Protein AF-A0A0X1KLR0-F1 (afdb_monomer_lite)

Secondary structure (DSSP, 8-state):
--TTGGGTT--S---HHHHHHHHHHHHHTT-HHHHHHHHTT--SHHHHHHHHHHHHHHHHH----HHHHHHHHHHHHHHHHH-S-HHHHHHHHHHHHHHHHHTT-HHHHHHHHHHHHHHHHHH-HHHHHHHHHHHHHTT-HHHHHHHHHT---HHHHHHHHHHHHHHHHHTT-HHHHHHHHHH--SHHHHHHHHHHHHHHHTTT-HHHHHHHHHHHHHHHTT-S-HHHHHHHHHHHHHHHHHHHS-PPPHHHHHHHTSPP---S--------

pLDDT: mean 88.46, std 15.53, range [34.34, 98.81]

InterPro domains:
  IPR011990 Tetratricopeptide-like helical domain superfamily [G3DSA:1.25.40.10] (17-126)

Structure (mmCIF, N/CA/C/O backbone):
data_AF-A0A0X1KLR0-F1
#
_entry.id   AF-A0A0X1KLR0-F1
#
loop_
_atom_site.group_PDB
_atom_site.id
_atom_site.type_symbol
_atom_site.label_atom_id
_atom_site.label_alt_id
_atom_site.label_comp_id
_atom_site.label_asym_id
_atom_site.label_entity_id
_atom_site.label_seq_id
_atom_site.pdbx_PDB_ins_code
_atom_site.Cartn_x
_atom_site.Cartn_y
_atom_site.Cartn_z
_atom_site.occupancy
_atom_site.B_iso_or_equiv
_atom_site.auth_seq_id
_atom_site.auth_comp_id
_atom_site.auth_asym_id
_atom_site.auth_atom_id
_atom_site.pdbx_PDB_model_num
ATOM 1 N N . MET A 1 1 ? -12.178 -8.576 49.470 1.00 48.53 1 MET A N 1
ATOM 2 C CA . MET A 1 1 ? -10.920 -8.375 48.720 1.00 48.53 1 MET A CA 1
ATOM 3 C C . MET A 1 1 ? -9.762 -8.377 49.702 1.00 48.53 1 MET A C 1
ATOM 5 O O . MET A 1 1 ? -9.811 -7.605 50.655 1.00 48.53 1 MET A O 1
ATOM 9 N N . LYS A 1 2 ? -8.801 -9.299 49.565 1.00 51.50 2 LYS A N 1
ATOM 10 C CA . LYS A 1 2 ? -7.726 -9.473 50.555 1.00 51.50 2 LYS A CA 1
ATOM 11 C C . LYS A 1 2 ? -6.482 -8.653 50.159 1.00 51.50 2 LYS A C 1
ATOM 13 O O . LYS A 1 2 ? -6.084 -8.704 49.004 1.00 51.50 2 LYS A O 1
ATOM 18 N N . PRO A 1 3 ? -5.812 -7.960 51.102 1.00 60.41 3 PRO A N 1
ATOM 19 C CA . PRO A 1 3 ? -4.634 -7.114 50.833 1.00 60.41 3 PRO A CA 1
ATOM 20 C C . PRO A 1 3 ? -3.389 -7.834 50.280 1.00 60.41 3 PRO A C 1
ATOM 22 O O . PRO A 1 3 ? -2.420 -7.174 49.917 1.00 60.41 3 PRO A O 1
ATOM 25 N N . LEU A 1 4 ? -3.390 -9.170 50.247 1.00 48.56 4 LEU A N 1
ATOM 26 C CA . LEU A 1 4 ? -2.231 -10.001 49.910 1.00 48.56 4 LEU A CA 1
ATOM 27 C C . LEU A 1 4 ? -1.964 -10.108 48.400 1.00 48.56 4 LEU A C 1
ATOM 29 O O . LEU A 1 4 ? -0.808 -10.207 48.009 1.00 48.56 4 LEU A O 1
ATOM 33 N N . GLU A 1 5 ? -2.987 -10.015 47.547 1.00 48.81 5 GLU A N 1
ATOM 34 C CA . GLU A 1 5 ? -2.839 -10.119 46.080 1.00 48.81 5 GLU A CA 1
ATOM 35 C C . GLU A 1 5 ? -2.053 -8.931 45.495 1.00 48.81 5 GLU A C 1
ATOM 37 O O . GLU A 1 5 ? -1.219 -9.093 44.606 1.00 48.81 5 GLU A O 1
ATOM 42 N N . LYS A 1 6 ? -2.200 -7.745 46.104 1.00 49.25 6 LYS A N 1
ATOM 43 C CA . LYS A 1 6 ? -1.458 -6.524 45.748 1.00 49.25 6 LYS A CA 1
ATOM 44 C C . LYS A 1 6 ? 0.047 -6.605 46.042 1.00 49.25 6 LYS A C 1
ATOM 46 O O . LYS A 1 6 ? 0.809 -5.826 45.479 1.00 49.25 6 LYS A O 1
ATOM 51 N N . LEU A 1 7 ? 0.472 -7.511 46.928 1.00 48.53 7 LEU A N 1
ATOM 52 C CA . LEU A 1 7 ? 1.866 -7.640 47.369 1.00 48.53 7 LEU A CA 1
ATOM 53 C C . LEU A 1 7 ? 2.703 -8.545 46.446 1.00 48.53 7 LEU A C 1
ATOM 55 O O . LEU A 1 7 ? 3.924 -8.431 46.433 1.00 48.53 7 LEU A O 1
ATOM 59 N N . PHE A 1 8 ? 2.053 -9.422 45.671 1.00 51.56 8 PHE A N 1
ATOM 60 C CA . PHE A 1 8 ? 2.706 -10.404 44.791 1.00 51.56 8 PHE A CA 1
ATOM 61 C C . PHE A 1 8 ? 2.686 -10.025 43.304 1.00 51.56 8 PHE A C 1
ATOM 63 O O . PHE A 1 8 ? 3.097 -10.825 42.470 1.00 51.56 8 PHE A O 1
ATOM 70 N N . GLY A 1 9 ? 2.209 -8.827 42.948 1.00 43.53 9 GLY A N 1
ATOM 71 C CA . GLY A 1 9 ? 2.138 -8.399 41.546 1.00 43.53 9 GLY A CA 1
ATOM 72 C C . GLY A 1 9 ? 1.151 -9.207 40.695 1.00 43.53 9 GLY A C 1
ATOM 73 O O . GLY A 1 9 ? 1.177 -9.100 39.475 1.00 43.53 9 GLY A O 1
ATOM 74 N N . LEU A 1 10 ? 0.266 -9.985 41.324 1.00 45.41 10 LEU A N 1
ATOM 75 C CA . LEU A 1 10 ? -0.877 -10.614 40.670 1.00 45.41 10 LEU A CA 1
ATOM 76 C C . LEU A 1 10 ? -1.975 -9.554 40.533 1.00 45.41 10 LEU A C 1
ATOM 78 O O . LEU A 1 10 ? -2.961 -9.548 41.268 1.00 45.41 10 LEU A O 1
ATOM 82 N N . SER A 1 11 ? -1.751 -8.580 39.653 1.00 50.56 11 SER A N 1
ATOM 83 C CA . SER A 1 11 ? -2.841 -7.749 39.158 1.00 50.56 11 SER A CA 1
ATOM 84 C C . SER A 1 11 ? -3.747 -8.619 38.296 1.00 50.56 11 SER A C 1
ATOM 86 O O . SER A 1 11 ? -3.257 -9.346 37.438 1.00 50.56 11 SER A O 1
ATOM 88 N N . ASP A 1 12 ? -5.057 -8.464 38.466 1.00 52.12 12 ASP A N 1
ATOM 89 C CA . ASP A 1 12 ? -6.151 -8.990 37.623 1.00 52.12 12 ASP A CA 1
ATOM 90 C C . ASP A 1 12 ? -6.119 -8.433 36.173 1.00 52.12 12 ASP A C 1
ATOM 92 O O . ASP A 1 12 ? -7.103 -8.395 35.439 1.00 52.12 12 ASP A O 1
ATOM 96 N N . GLU A 1 13 ? -4.967 -7.904 35.770 1.00 61.38 13 GLU A N 1
ATOM 97 C CA . GLU A 1 13 ? -4.686 -7.334 34.471 1.00 61.38 13 GLU A CA 1
ATOM 98 C C . GLU A 1 13 ? -3.952 -8.407 33.673 1.00 61.38 13 GLU A C 1
ATOM 100 O O . GLU A 1 13 ? -2.729 -8.517 33.759 1.00 61.38 13 GLU A O 1
ATOM 105 N N . GLY A 1 14 ? -4.714 -9.214 32.929 1.00 71.25 14 GLY A N 1
ATOM 106 C CA . GLY A 1 14 ? -4.162 -10.150 31.948 1.00 71.25 14 GLY A CA 1
ATOM 107 C C . GLY A 1 14 ? -3.136 -9.472 31.035 1.00 71.25 14 GLY A C 1
ATOM 108 O O . GLY A 1 14 ? -3.148 -8.244 30.851 1.00 71.25 14 GLY A O 1
ATOM 109 N N . SER A 1 15 ? -2.222 -10.274 30.496 1.00 92.31 15 SER A N 1
ATOM 110 C CA . SER A 1 15 ? -1.179 -9.797 29.593 1.00 92.31 15 SER A CA 1
ATOM 111 C C . SER A 1 15 ? -1.792 -9.116 28.362 1.00 92.31 15 SER A C 1
ATOM 113 O O . SER A 1 15 ? -2.940 -9.374 28.008 1.00 92.31 15 SER A O 1
ATOM 115 N N . ASP A 1 16 ? -1.038 -8.257 27.667 1.00 94.50 16 ASP A N 1
ATOM 116 C CA . ASP A 1 16 ? -1.521 -7.683 26.401 1.00 94.50 16 ASP A CA 1
ATOM 117 C C . ASP A 1 16 ? -1.928 -8.777 25.389 1.00 94.50 16 ASP A C 1
ATOM 119 O O . ASP A 1 16 ? -2.804 -8.534 24.571 1.00 94.50 16 ASP A O 1
ATOM 123 N N . LEU A 1 17 ? -1.320 -9.971 25.446 1.00 95.06 17 LEU A N 1
ATOM 124 C CA . LEU A 1 17 ? -1.704 -11.100 24.592 1.00 95.06 17 LEU A CA 1
ATOM 125 C C . LEU A 1 17 ? -3.053 -11.687 25.017 1.00 95.06 17 LEU A C 1
ATOM 127 O O . LEU A 1 17 ? -3.915 -11.868 24.166 1.00 95.06 17 LEU A O 1
ATOM 131 N N . ASP A 1 18 ? -3.277 -11.872 26.321 1.00 95.81 18 ASP A N 1
ATOM 132 C CA . ASP A 1 18 ? -4.565 -12.332 26.865 1.00 95.81 18 ASP A CA 1
ATOM 133 C C . ASP A 1 18 ? -5.685 -11.346 26.483 1.00 95.81 18 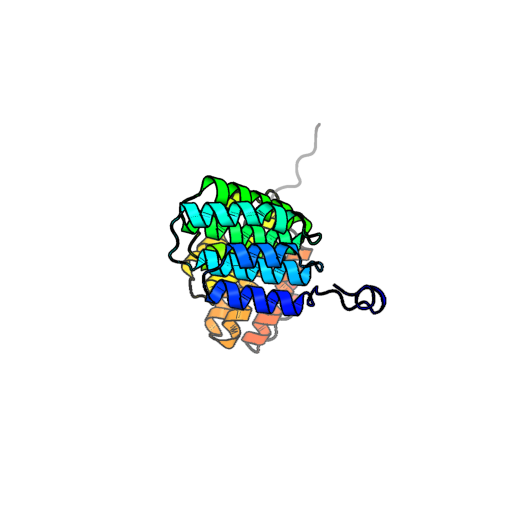ASP A C 1
ATOM 135 O O . ASP A 1 18 ? -6.824 -11.726 26.219 1.00 95.81 18 ASP A O 1
ATOM 139 N N . ARG A 1 19 ? -5.358 -10.047 26.420 1.00 96.69 19 ARG A N 1
ATOM 140 C CA . ARG A 1 19 ? -6.285 -9.012 25.946 1.00 96.69 19 ARG A CA 1
ATOM 141 C C . ARG A 1 19 ? -6.570 -9.123 24.457 1.00 96.69 19 ARG A C 1
ATOM 143 O O . ARG A 1 19 ? -7.713 -8.917 24.074 1.00 96.69 19 ARG A O 1
ATOM 150 N N . LEU A 1 20 ? -5.574 -9.434 23.626 1.00 98.00 20 LEU A N 1
ATOM 151 C CA . LEU A 1 20 ? -5.787 -9.661 22.194 1.00 98.00 20 LEU A CA 1
ATOM 152 C C . LEU A 1 20 ? -6.681 -10.876 21.939 1.00 98.00 20 LEU A C 1
ATOM 154 O O . LEU A 1 20 ? -7.584 -10.784 21.115 1.00 98.00 20 LEU A O 1
ATOM 158 N N . GLU A 1 21 ? -6.476 -11.970 22.674 1.00 97.75 21 GLU A N 1
ATOM 159 C CA . GLU A 1 21 ? -7.351 -13.148 22.614 1.00 97.75 21 GLU A CA 1
ATOM 160 C C . GLU A 1 21 ? -8.786 -12.776 22.999 1.00 97.75 21 GLU A C 1
ATOM 162 O O . GLU A 1 21 ? -9.726 -13.054 22.260 1.00 97.75 21 GLU A O 1
ATOM 167 N N . LYS A 1 22 ? -8.956 -12.030 24.095 1.00 97.94 22 LYS A N 1
ATOM 168 C CA . LYS A 1 22 ? -10.276 -11.562 24.526 1.00 97.94 22 LYS A CA 1
ATOM 169 C C . LYS A 1 22 ? -10.933 -10.598 23.531 1.00 97.94 22 LYS A C 1
ATOM 171 O O . LYS A 1 22 ? -12.150 -10.617 23.380 1.00 97.94 22 LYS A O 1
ATOM 176 N N . ILE A 1 23 ? -10.157 -9.742 22.863 1.00 98.50 23 ILE A N 1
ATOM 177 C CA . ILE A 1 23 ? -10.658 -8.887 21.776 1.00 98.50 23 ILE A CA 1
ATOM 178 C C . ILE A 1 23 ? -11.219 -9.756 20.650 1.00 98.50 23 ILE A C 1
ATOM 180 O O . ILE A 1 23 ? -12.309 -9.461 20.174 1.00 98.50 23 ILE A O 1
ATOM 184 N N . ASP A 1 24 ? -10.513 -10.816 20.250 1.00 98.25 24 ASP A N 1
ATOM 185 C CA . ASP A 1 24 ? -10.977 -11.746 19.212 1.00 98.25 24 ASP A CA 1
ATOM 186 C C . ASP A 1 24 ? -12.308 -12.405 19.605 1.00 98.25 24 ASP A C 1
ATOM 188 O O . ASP A 1 24 ? -13.283 -12.320 18.863 1.00 98.25 24 ASP A O 1
ATOM 192 N N . GLU A 1 25 ? -12.388 -12.950 20.825 1.00 98.25 25 GLU A N 1
ATOM 193 C CA . GLU A 1 25 ? -13.606 -13.578 21.361 1.00 98.25 25 GLU A CA 1
ATOM 194 C C . GLU A 1 25 ? -14.803 -12.614 21.382 1.00 98.25 25 GLU A C 1
ATOM 196 O O . GLU A 1 25 ? -15.924 -12.982 21.022 1.00 98.25 25 GLU A O 1
ATOM 201 N N . LEU A 1 26 ? -14.575 -11.361 21.790 1.00 98.56 26 LEU A N 1
ATOM 202 C CA . LEU A 1 26 ? -15.613 -10.330 21.825 1.00 98.56 26 LEU A CA 1
ATOM 203 C C . LEU A 1 26 ? -16.067 -9.938 20.417 1.00 98.56 26 LEU A C 1
ATOM 205 O O . LEU A 1 26 ? -17.259 -9.734 20.197 1.00 98.56 26 LEU A O 1
ATOM 209 N N . LEU A 1 27 ? -15.146 -9.853 19.455 1.00 98.06 27 LEU A N 1
ATOM 210 C CA . LEU A 1 27 ? -15.487 -9.579 18.060 1.00 98.06 27 LEU A CA 1
ATOM 211 C C . LEU A 1 27 ? -16.308 -10.721 17.448 1.00 98.06 27 LEU A C 1
ATOM 213 O O . LEU A 1 27 ? -17.301 -10.443 16.777 1.00 98.06 27 LEU A O 1
ATOM 217 N N . ASP A 1 28 ? -15.967 -11.979 17.727 1.00 96.69 28 ASP A N 1
ATOM 218 C CA . ASP A 1 28 ? -16.748 -13.145 17.289 1.00 96.69 28 ASP A CA 1
ATOM 219 C C . ASP A 1 28 ? -18.167 -13.160 17.883 1.00 96.69 28 ASP A C 1
ATOM 221 O O . ASP A 1 28 ? -19.120 -13.591 17.228 1.00 96.69 28 ASP A O 1
ATOM 225 N N . ALA A 1 29 ? -18.334 -12.632 19.100 1.00 96.81 29 ALA A N 1
ATOM 226 C CA . ALA A 1 29 ? -19.634 -12.449 19.745 1.00 96.81 29 ALA A CA 1
ATOM 227 C C . ALA A 1 29 ? -20.402 -11.191 19.275 1.00 96.81 29 ALA A C 1
ATOM 229 O O . ALA A 1 29 ? -21.559 -11.003 19.656 1.00 96.81 29 ALA A O 1
ATOM 230 N N . GLY A 1 30 ? -19.788 -10.323 18.461 1.00 95.44 30 GLY A N 1
ATOM 231 C CA . GLY A 1 30 ? -20.357 -9.036 18.042 1.00 95.44 30 GLY A CA 1
ATOM 232 C C . GLY A 1 30 ? -20.300 -7.933 19.112 1.00 95.44 30 GLY A C 1
ATOM 233 O O . GLY A 1 30 ? -20.909 -6.876 18.946 1.00 95.44 30 GLY A O 1
ATOM 234 N N . GLU A 1 31 ? -19.559 -8.137 20.202 1.00 97.62 31 GLU A N 1
ATOM 235 C CA . GLU A 1 31 ? -19.405 -7.207 21.328 1.00 97.62 31 GLU A CA 1
ATOM 236 C C . GLU A 1 31 ? -18.286 -6.177 21.082 1.00 97.62 31 GLU A C 1
ATOM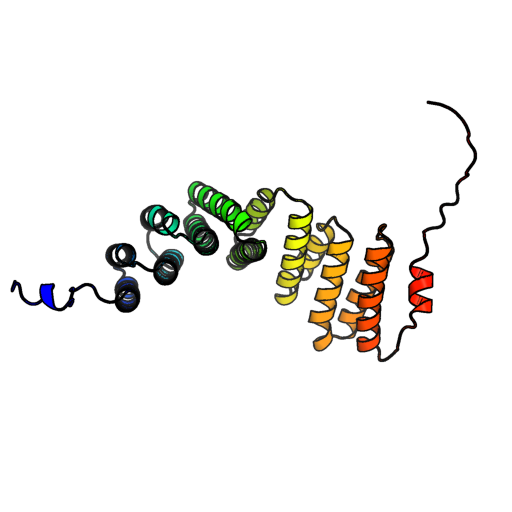 238 O O . GLU A 1 31 ? -17.280 -6.103 21.795 1.00 97.62 31 GLU A O 1
ATOM 243 N N . ILE A 1 32 ? -18.462 -5.335 20.061 1.00 98.00 32 ILE A N 1
ATOM 244 C CA . ILE A 1 32 ? -17.430 -4.385 19.604 1.00 98.00 32 ILE A CA 1
ATOM 245 C C . ILE A 1 32 ? -17.050 -3.362 20.683 1.00 98.00 32 ILE A C 1
ATOM 247 O O . ILE A 1 32 ? -15.877 -3.022 20.832 1.00 98.00 32 ILE A O 1
ATOM 251 N N . GLU A 1 33 ? -18.016 -2.887 21.470 1.00 98.19 33 GLU A N 1
ATOM 252 C CA . GLU A 1 33 ? -17.748 -1.966 22.585 1.00 98.19 33 GLU A CA 1
ATOM 253 C C . GLU A 1 33 ? -16.836 -2.597 23.638 1.00 98.19 33 GLU A C 1
ATOM 255 O O . GLU A 1 33 ? -15.899 -1.955 24.115 1.00 98.19 33 GLU A O 1
ATOM 260 N N . GLY A 1 34 ? -17.069 -3.875 23.953 1.00 98.06 34 GLY A N 1
ATOM 261 C CA . GLY A 1 34 ? -16.214 -4.643 24.849 1.00 98.06 34 GLY A CA 1
ATOM 262 C C . GLY A 1 34 ? -14.805 -4.796 24.282 1.00 98.06 34 GLY A C 1
ATOM 263 O O . GLY A 1 34 ? -13.827 -4.594 25.004 1.00 98.06 34 GLY A O 1
ATOM 264 N N . ALA A 1 35 ? -14.691 -5.100 22.986 1.00 98.62 35 ALA A N 1
ATOM 265 C CA . ALA A 1 35 ? -13.405 -5.228 22.307 1.00 98.62 35 ALA A CA 1
ATOM 266 C C . ALA A 1 35 ? -12.602 -3.913 22.350 1.00 98.62 35 ALA A C 1
ATOM 268 O O . ALA A 1 35 ? -11.415 -3.919 22.679 1.00 98.62 35 ALA A O 1
ATOM 269 N N . ILE A 1 36 ? -13.246 -2.768 22.102 1.00 98.56 36 ILE A N 1
ATOM 270 C CA . ILE A 1 36 ? -12.606 -1.447 22.219 1.00 98.56 36 ILE A CA 1
ATOM 271 C C . ILE A 1 36 ? -12.176 -1.176 23.669 1.00 98.56 36 ILE A C 1
ATOM 273 O O . ILE A 1 36 ? -11.062 -0.707 23.899 1.00 98.56 36 ILE A O 1
ATOM 277 N N . ALA A 1 37 ? -13.003 -1.522 24.657 1.00 98.06 37 ALA A N 1
ATOM 278 C CA . ALA A 1 37 ? -12.652 -1.341 26.064 1.00 98.06 37 ALA A CA 1
ATOM 279 C C . ALA A 1 37 ? -11.452 -2.205 26.499 1.00 98.06 37 ALA A C 1
ATOM 281 O O . ALA A 1 37 ? -10.683 -1.798 27.370 1.00 98.06 37 ALA A O 1
ATOM 282 N N . GLU A 1 38 ? -11.269 -3.399 25.929 1.00 98.12 38 GLU A N 1
ATOM 283 C CA . GLU A 1 38 ? -10.052 -4.193 26.151 1.00 98.12 38 GLU A CA 1
ATOM 284 C C . GLU A 1 38 ? -8.840 -3.619 25.407 1.00 98.12 38 GLU A C 1
ATOM 286 O O . GLU A 1 38 ? -7.741 -3.614 25.967 1.00 98.12 38 GLU A O 1
ATOM 291 N N . LEU A 1 39 ? -9.039 -3.064 24.205 1.00 98.31 39 LEU A N 1
ATOM 292 C CA . LEU A 1 39 ? -7.989 -2.397 23.432 1.00 98.31 39 LEU A CA 1
ATOM 293 C C . LEU A 1 39 ? -7.357 -1.235 24.213 1.00 98.31 39 LEU A C 1
ATOM 295 O O . LEU A 1 39 ? -6.135 -1.131 24.268 1.00 98.31 39 LEU A O 1
ATOM 299 N N . GLU A 1 40 ? -8.165 -0.399 24.870 1.00 97.31 40 GLU A N 1
ATOM 300 C CA . GLU A 1 40 ? -7.689 0.748 25.667 1.00 97.31 40 GLU A CA 1
ATOM 301 C C . GLU A 1 40 ? -6.779 0.356 26.842 1.00 97.31 40 GLU A C 1
ATOM 303 O O . GLU A 1 40 ? -6.036 1.187 27.369 1.00 97.31 40 GLU A O 1
ATOM 308 N N . LYS A 1 41 ? -6.827 -0.909 27.268 1.00 96.19 41 LYS A N 1
ATOM 309 C CA . LYS A 1 41 ? -6.011 -1.426 28.373 1.00 96.19 41 LYS A CA 1
ATOM 310 C C . LYS A 1 41 ? -4.662 -1.975 27.900 1.00 96.19 41 LYS A C 1
ATOM 312 O O . LYS A 1 41 ? -3.819 -2.278 28.749 1.00 96.19 41 LYS A O 1
ATOM 317 N N . ILE A 1 42 ? -4.455 -2.125 26.588 1.00 96.50 42 ILE A N 1
ATOM 318 C CA . ILE A 1 42 ? -3.198 -2.611 26.011 1.00 96.50 42 ILE A CA 1
ATOM 319 C C . ILE A 1 42 ? -2.112 -1.544 26.152 1.00 96.50 42 ILE A C 1
ATOM 321 O O . ILE A 1 42 ? -2.327 -0.369 25.860 1.00 96.50 42 ILE A O 1
ATOM 325 N N . ARG A 1 43 ? -0.920 -1.963 26.594 1.00 93.69 43 ARG A N 1
ATOM 326 C CA . ARG A 1 43 ? 0.182 -1.036 26.902 1.00 93.69 43 ARG A CA 1
ATOM 327 C C . ARG A 1 43 ? 1.241 -0.951 25.815 1.00 93.69 43 ARG A C 1
ATOM 329 O O . ARG A 1 43 ? 1.852 0.102 25.657 1.00 93.69 43 ARG A O 1
ATOM 336 N N . LYS A 1 44 ? 1.518 -2.052 25.115 1.00 95.81 44 LYS A N 1
ATOM 337 C CA . LYS A 1 44 ? 2.546 -2.081 24.067 1.00 95.81 44 LYS A CA 1
ATOM 338 C C . LYS A 1 44 ? 1.970 -1.643 22.728 1.00 95.81 44 LYS A C 1
ATOM 340 O O . LYS A 1 44 ? 0.963 -2.188 22.283 1.00 95.81 44 LYS A O 1
ATOM 345 N N . ASP A 1 45 ? 2.668 -0.729 22.062 1.00 95.81 45 ASP A N 1
ATOM 346 C CA . ASP A 1 45 ? 2.315 -0.200 20.741 1.00 95.81 45 ASP A CA 1
ATOM 347 C C . ASP A 1 45 ? 2.055 -1.305 19.707 1.00 95.81 45 ASP A C 1
ATOM 349 O O . ASP A 1 45 ? 1.110 -1.212 18.928 1.00 95.81 45 ASP A O 1
ATOM 353 N N . GLU A 1 46 ? 2.876 -2.359 19.685 1.00 97.31 46 GLU A N 1
ATOM 354 C CA . GLU A 1 46 ? 2.738 -3.454 18.720 1.00 97.31 46 GLU A CA 1
ATOM 355 C C . GLU A 1 46 ? 1.432 -4.223 18.927 1.00 97.31 46 GLU A C 1
ATOM 357 O O . GLU A 1 46 ? 0.736 -4.536 17.963 1.00 97.31 46 GLU A O 1
ATOM 362 N N . ASN A 1 47 ? 1.071 -4.482 20.185 1.00 97.88 47 ASN A N 1
ATOM 363 C CA . ASN A 1 47 ? -0.166 -5.176 20.527 1.00 97.88 47 ASN A CA 1
ATOM 364 C C . ASN A 1 47 ? -1.374 -4.262 20.309 1.00 97.88 47 ASN A C 1
ATOM 366 O O . ASN A 1 47 ? -2.387 -4.705 19.779 1.00 97.88 47 ASN A O 1
ATOM 370 N N . LEU A 1 48 ? -1.254 -2.973 20.639 1.00 98.06 48 LEU A N 1
ATOM 371 C CA . LEU A 1 48 ? -2.315 -1.997 20.407 1.00 98.06 48 LEU A CA 1
ATOM 372 C C . LEU A 1 48 ? -2.597 -1.867 18.904 1.00 98.06 48 LEU A C 1
ATOM 374 O O . LEU A 1 48 ? -3.752 -1.838 18.487 1.00 98.06 48 LEU A O 1
ATOM 378 N N . TYR A 1 49 ? -1.545 -1.871 18.080 1.00 98.31 49 TYR A N 1
ATOM 379 C CA . TYR A 1 49 ? -1.668 -1.909 16.627 1.00 98.31 49 TYR A CA 1
ATOM 380 C C . TYR A 1 49 ? -2.410 -3.163 16.143 1.00 98.31 49 TYR A C 1
ATOM 382 O O . TYR A 1 49 ? -3.337 -3.046 15.340 1.00 98.31 49 TYR A O 1
ATOM 390 N N . VAL A 1 50 ? -2.040 -4.350 16.640 1.00 98.44 50 VAL A N 1
ATOM 391 C CA . VAL A 1 50 ? -2.694 -5.615 16.263 1.00 98.44 50 VAL A CA 1
ATOM 392 C C . VAL A 1 50 ? -4.174 -5.608 16.647 1.00 98.44 50 VAL A C 1
ATOM 394 O O . VAL A 1 50 ? -5.016 -5.856 15.786 1.00 98.44 50 VAL A O 1
ATOM 397 N N . GLY A 1 51 ? -4.505 -5.253 17.891 1.00 98.56 51 GLY A N 1
ATOM 398 C CA . GLY A 1 51 ? -5.890 -5.215 18.367 1.00 98.56 51 GLY A CA 1
ATOM 399 C C . GLY A 1 51 ? -6.744 -4.200 17.604 1.00 98.56 51 GLY A C 1
ATOM 400 O O . GLY A 1 51 ? -7.849 -4.516 17.167 1.00 98.56 51 GLY A O 1
ATOM 401 N N . ALA A 1 52 ? -6.211 -3.000 17.345 1.00 98.62 52 ALA A N 1
ATOM 402 C CA . ALA A 1 52 ? -6.902 -1.999 16.537 1.00 98.62 52 ALA A CA 1
ATOM 403 C C . ALA A 1 52 ? -7.151 -2.515 15.112 1.00 98.62 52 ALA A C 1
ATOM 405 O O . ALA A 1 52 ? -8.244 -2.340 14.574 1.00 98.62 52 ALA A O 1
ATOM 406 N N . LYS A 1 53 ? -6.173 -3.208 14.515 1.00 98.38 53 LYS A N 1
ATOM 407 C CA . LYS A 1 53 ? -6.315 -3.800 13.180 1.00 98.38 53 LYS A CA 1
ATOM 408 C C . LYS A 1 53 ? -7.394 -4.882 13.137 1.00 98.38 53 LYS A C 1
ATOM 410 O O . LYS A 1 53 ? -8.143 -4.937 12.163 1.00 98.38 53 LYS A O 1
ATOM 415 N N . MET A 1 54 ? -7.501 -5.712 14.176 1.00 98.56 54 MET A N 1
ATOM 416 C CA . MET A 1 54 ? -8.569 -6.714 14.299 1.00 98.56 54 MET A CA 1
ATOM 417 C C . MET A 1 54 ? -9.946 -6.046 14.295 1.00 98.56 54 MET A C 1
ATOM 419 O O . MET A 1 54 ? -10.797 -6.408 13.482 1.00 98.56 54 MET A O 1
ATOM 423 N N . ILE A 1 55 ? -10.132 -5.010 15.118 1.00 98.81 55 ILE A N 1
ATOM 424 C CA . ILE A 1 55 ? -11.412 -4.299 15.225 1.00 98.81 55 ILE A CA 1
ATOM 425 C C . ILE A 1 55 ? -11.750 -3.579 13.914 1.00 98.81 55 ILE A C 1
ATOM 427 O O . ILE A 1 55 ? -12.863 -3.721 13.415 1.00 98.81 55 ILE A O 1
ATOM 431 N N . VAL A 1 56 ? -10.804 -2.855 13.302 1.00 98.44 56 VAL A N 1
ATOM 432 C CA . VAL A 1 56 ? -11.044 -2.176 12.013 1.00 98.44 56 VAL A CA 1
ATOM 433 C C . VAL A 1 56 ? -11.387 -3.184 10.919 1.00 98.44 56 VAL A C 1
ATOM 435 O O . VAL A 1 56 ? -12.311 -2.945 10.148 1.00 98.44 56 VAL A O 1
ATOM 438 N N . LYS A 1 57 ? -10.708 -4.335 10.862 1.00 97.69 57 LYS A N 1
ATOM 439 C CA . LYS A 1 57 ? -11.025 -5.400 9.901 1.00 97.69 57 LYS A CA 1
ATOM 440 C C . LYS A 1 57 ? -12.412 -6.000 10.144 1.00 97.69 57 LYS A C 1
ATOM 442 O O . LYS A 1 57 ? -13.108 -6.303 9.174 1.00 97.69 57 LYS A O 1
ATOM 447 N N . HIS A 1 58 ? -12.812 -6.179 11.401 1.00 98.19 58 HIS A N 1
ATOM 448 C CA . HIS A 1 58 ? -14.150 -6.651 11.747 1.00 98.19 58 HIS A CA 1
ATOM 449 C C . HIS A 1 58 ? -15.212 -5.629 11.320 1.00 98.19 58 HIS A C 1
ATOM 451 O O . HIS A 1 58 ? -16.124 -5.978 10.577 1.00 98.19 58 HIS A O 1
ATOM 457 N N . LEU A 1 59 ? -15.039 -4.351 11.677 1.00 97.94 59 LEU A N 1
ATOM 458 C CA . LEU A 1 59 ? -15.912 -3.249 11.255 1.00 97.94 59 LEU A CA 1
ATOM 459 C C . LEU A 1 59 ? -15.983 -3.109 9.737 1.00 97.94 59 LEU A C 1
ATOM 461 O O . LEU A 1 59 ? -17.053 -2.872 9.188 1.00 97.94 59 LEU A O 1
ATOM 465 N N . PHE A 1 60 ? -14.850 -3.277 9.052 1.00 95.25 60 PHE A N 1
ATOM 466 C CA . PHE A 1 60 ? -14.820 -3.248 7.602 1.00 95.25 60 PHE A CA 1
ATOM 467 C C . PHE A 1 60 ? -15.701 -4.349 7.036 1.00 95.25 60 PHE A C 1
ATOM 469 O O . PHE A 1 60 ? -16.337 -4.094 6.039 1.00 95.25 60 PHE A O 1
ATOM 476 N N . ASN A 1 61 ? -15.769 -5.545 7.624 1.00 94.38 61 ASN A N 1
ATOM 477 C CA . ASN A 1 61 ? -16.508 -6.676 7.054 1.00 94.38 61 ASN A CA 1
ATOM 478 C C . ASN A 1 61 ? -17.905 -6.901 7.642 1.00 94.38 61 ASN A C 1
ATOM 480 O O . ASN A 1 61 ? -18.603 -7.789 7.155 1.00 94.38 61 ASN A O 1
ATOM 484 N N . SER A 1 62 ? -18.312 -6.128 8.646 1.00 92.88 62 SER A N 1
ATOM 485 C CA . SER A 1 62 ? -19.582 -6.330 9.336 1.00 92.88 62 SER A CA 1
ATOM 486 C C . SER A 1 62 ? -20.789 -5.887 8.500 1.00 92.88 62 SER A C 1
ATOM 488 O O . SER A 1 62 ? -20.675 -5.140 7.524 1.00 92.88 62 SER A O 1
ATOM 490 N N . GLU A 1 63 ? -21.969 -6.363 8.904 1.00 93.00 63 GLU A N 1
ATOM 491 C CA . GLU A 1 63 ? -23.274 -5.964 8.354 1.00 93.00 63 GLU A CA 1
ATOM 492 C C . GLU A 1 63 ? -23.976 -4.904 9.224 1.00 93.00 63 GLU A C 1
ATOM 494 O O . GLU A 1 63 ? -25.183 -4.690 9.112 1.00 93.00 63 GLU A O 1
ATOM 499 N N . LEU A 1 64 ? -23.225 -4.243 10.113 1.00 95.31 64 LEU A N 1
ATOM 500 C CA . LEU A 1 64 ? -23.742 -3.166 10.955 1.00 95.31 64 LEU A CA 1
ATOM 501 C C . LEU A 1 64 ? -24.237 -1.992 10.111 1.00 95.31 64 LEU A C 1
ATOM 503 O O . LEU A 1 64 ? -23.813 -1.790 8.968 1.00 95.31 64 LEU A O 1
ATOM 507 N N . SER A 1 65 ? -25.110 -1.167 10.690 1.00 97.12 65 SER A N 1
ATOM 508 C CA . SER A 1 65 ? -25.546 0.034 9.991 1.00 97.12 65 SER A CA 1
ATOM 509 C C . SER A 1 65 ? -24.365 0.998 9.777 1.00 97.12 65 SER A C 1
ATOM 511 O O . SER A 1 65 ? -23.474 1.096 10.630 1.00 97.12 65 SER A O 1
ATOM 513 N N . PRO A 1 66 ? -24.363 1.782 8.680 1.00 97.25 66 PRO A N 1
ATOM 514 C CA . PRO A 1 66 ? -23.328 2.784 8.424 1.00 97.25 66 PRO A CA 1
ATOM 515 C C . PRO A 1 66 ? -23.050 3.710 9.617 1.00 97.25 66 PRO A C 1
ATOM 517 O O . PRO A 1 66 ? -21.899 4.012 9.915 1.00 97.25 66 PRO A O 1
ATOM 520 N N . ASN A 1 67 ? -24.096 4.116 10.343 1.00 97.44 67 ASN A N 1
ATOM 521 C CA . ASN A 1 67 ? -23.970 5.014 11.491 1.00 97.44 67 ASN A CA 1
ATOM 522 C C . ASN A 1 67 ? -23.246 4.364 12.680 1.00 97.44 67 ASN A C 1
ATOM 524 O O . ASN A 1 67 ? -22.463 5.038 13.348 1.00 97.44 67 ASN A O 1
ATOM 528 N N . GLU A 1 68 ? -23.482 3.075 12.936 1.00 97.69 68 GLU A N 1
ATOM 529 C CA . GLU A 1 68 ? -22.789 2.328 13.994 1.00 97.69 68 GLU A CA 1
ATOM 530 C C . GLU A 1 68 ? -21.304 2.183 13.666 1.00 97.69 68 GLU A C 1
ATOM 532 O O . GLU A 1 68 ? -20.452 2.511 14.492 1.00 97.69 68 GLU A O 1
ATOM 537 N N . VAL A 1 69 ? -20.986 1.789 12.426 1.00 98.19 69 VAL A N 1
ATOM 538 C CA . VAL A 1 69 ? -19.599 1.683 11.953 1.00 98.19 69 VAL A CA 1
ATOM 539 C C . VAL A 1 69 ? -18.878 3.022 12.095 1.00 98.19 69 VAL A C 1
ATOM 541 O O . VAL A 1 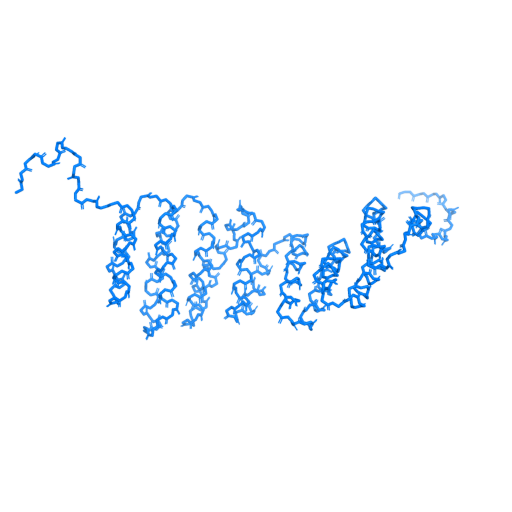69 ? -17.796 3.079 12.678 1.00 98.19 69 VAL A O 1
ATOM 544 N N . VAL A 1 70 ? -19.489 4.119 11.636 1.00 98.44 70 VAL A N 1
ATOM 545 C CA . VAL A 1 70 ? -18.928 5.473 11.779 1.00 98.44 70 VAL A CA 1
ATOM 546 C C . VAL A 1 70 ? -18.679 5.827 13.247 1.00 98.44 70 VAL A C 1
ATOM 548 O O . VAL A 1 70 ? -17.641 6.415 13.561 1.00 98.44 70 VAL A O 1
ATOM 551 N N . GLY A 1 71 ? -19.602 5.470 14.144 1.00 98.38 71 GLY A N 1
ATOM 552 C CA . GLY A 1 71 ? -19.452 5.662 15.586 1.00 98.38 71 GLY A CA 1
ATOM 553 C C . GLY A 1 71 ? -18.207 4.964 16.132 1.00 98.38 71 GLY A C 1
ATOM 554 O O . GLY A 1 71 ? -17.349 5.618 16.729 1.00 98.38 71 GLY A O 1
ATOM 555 N N . TYR A 1 72 ? -18.055 3.666 15.858 1.00 98.62 72 TYR A N 1
ATOM 556 C CA . TYR A 1 72 ? -16.906 2.888 16.326 1.00 98.62 72 TYR A CA 1
ATOM 557 C C . TYR A 1 72 ? -15.580 3.351 15.720 1.00 98.62 72 TYR A C 1
ATOM 559 O O . TYR A 1 72 ? -14.594 3.495 16.444 1.00 98.62 72 TYR A O 1
ATOM 567 N N . LEU A 1 73 ? -15.545 3.666 14.422 1.00 98.62 73 LEU A N 1
ATOM 568 C CA . LEU A 1 73 ? -14.341 4.198 13.777 1.00 98.62 73 LEU A CA 1
ATOM 569 C C . LEU A 1 73 ? -13.892 5.517 14.419 1.00 98.62 73 LEU A C 1
ATOM 571 O O . LEU A 1 73 ? -12.699 5.710 14.655 1.00 98.62 73 LEU A O 1
ATOM 575 N N . LYS A 1 74 ? -14.828 6.412 14.765 1.00 98.56 74 LYS A N 1
ATOM 576 C CA . LYS A 1 74 ? -14.509 7.666 15.467 1.00 98.56 74 LYS A CA 1
ATOM 577 C C . LYS A 1 74 ? -13.936 7.425 16.862 1.00 98.56 74 LYS A C 1
ATOM 579 O O . LYS A 1 74 ? -13.007 8.135 17.244 1.00 98.56 74 LYS A O 1
ATOM 584 N N . THR A 1 75 ? -14.425 6.417 17.580 1.00 98.38 75 THR A N 1
ATOM 585 C CA . THR A 1 75 ? -13.872 6.005 18.882 1.00 98.38 75 THR A CA 1
ATOM 586 C C . THR A 1 75 ? -12.457 5.437 18.755 1.00 98.38 75 THR A C 1
ATOM 588 O O . THR A 1 75 ? -11.617 5.681 19.618 1.00 98.38 75 THR A O 1
ATOM 591 N N . LEU A 1 76 ? -12.146 4.742 17.657 1.00 98.44 76 LEU A N 1
ATOM 592 C CA . LEU A 1 76 ? -10.806 4.197 17.423 1.00 98.44 76 LEU A CA 1
ATOM 593 C C . LEU A 1 76 ? -9.760 5.269 17.091 1.00 98.44 76 LEU A C 1
ATOM 595 O O . LEU A 1 76 ? -8.594 5.092 17.434 1.00 98.44 76 LEU A O 1
ATOM 599 N N . ILE A 1 77 ? -10.134 6.386 16.454 1.00 98.44 77 ILE A N 1
ATOM 600 C CA . ILE A 1 77 ? -9.173 7.418 16.014 1.00 98.44 77 ILE A CA 1
ATOM 601 C C . ILE A 1 77 ? -8.275 7.933 17.161 1.00 98.44 77 ILE A C 1
ATOM 603 O O . ILE A 1 77 ? -7.055 7.953 16.976 1.00 98.44 77 ILE A O 1
ATOM 607 N N . PRO A 1 78 ? -8.795 8.346 18.337 1.00 98.19 78 PRO A N 1
ATOM 608 C CA . PRO A 1 78 ? -7.957 8.749 19.468 1.00 98.19 78 PRO A CA 1
ATOM 609 C C . PRO A 1 78 ? -6.989 7.655 19.934 1.00 98.19 78 PRO A C 1
ATOM 611 O O . PRO A 1 78 ? -5.824 7.953 20.196 1.00 98.19 78 PRO A O 1
ATOM 614 N N . ILE A 1 79 ? -7.448 6.399 19.979 1.00 98.12 79 ILE A N 1
ATOM 615 C CA . ILE A 1 79 ? -6.632 5.245 20.381 1.00 98.12 79 ILE A CA 1
ATOM 616 C C . ILE A 1 79 ? -5.497 5.040 19.376 1.00 98.12 79 ILE A C 1
ATOM 618 O O . ILE A 1 79 ? -4.334 4.979 19.764 1.00 98.12 79 ILE A O 1
ATOM 622 N N . VAL A 1 80 ? -5.799 5.037 18.076 1.00 98.12 80 VAL A N 1
ATOM 623 C CA . VAL A 1 80 ? -4.778 4.942 17.024 1.00 98.12 80 VAL A CA 1
ATOM 624 C C . VAL A 1 80 ? -3.790 6.104 17.118 1.00 98.12 80 VAL A C 1
ATOM 626 O O . VAL A 1 80 ? -2.584 5.891 17.051 1.00 98.12 80 VAL A O 1
ATOM 629 N N . ASN A 1 81 ? -4.261 7.331 17.342 1.00 97.00 81 ASN A N 1
ATOM 630 C CA . ASN A 1 81 ? -3.391 8.503 17.457 1.00 97.00 81 ASN A CA 1
ATOM 631 C C . ASN A 1 81 ? -2.433 8.453 18.661 1.00 97.00 81 ASN A C 1
ATOM 633 O O . ASN A 1 81 ? -1.400 9.131 18.618 1.00 97.00 81 ASN A O 1
ATOM 637 N N . SER A 1 82 ? -2.749 7.656 19.689 1.00 96.44 82 SER A N 1
ATOM 638 C CA . SER A 1 82 ? -1.900 7.442 20.869 1.00 96.44 82 SER A CA 1
ATOM 639 C C . SER A 1 82 ? -0.662 6.581 20.603 1.00 96.44 82 SER A C 1
ATOM 641 O O . SER A 1 82 ? 0.311 6.697 21.346 1.00 96.44 82 SER A O 1
ATOM 643 N N . LEU A 1 83 ? -0.659 5.778 19.529 1.00 96.56 83 LEU A N 1
ATOM 644 C CA . LEU A 1 83 ? 0.498 4.969 19.140 1.00 96.56 83 LEU A CA 1
ATOM 645 C C . LEU A 1 83 ? 1.718 5.869 18.935 1.00 96.56 83 LEU A C 1
ATOM 647 O O . LEU A 1 83 ? 1.622 6.927 18.319 1.00 96.56 83 LEU A O 1
ATOM 651 N N . SER A 1 84 ? 2.892 5.449 19.384 1.00 95.19 84 SER A N 1
ATOM 652 C CA . SER A 1 84 ? 4.143 6.188 19.185 1.00 95.19 84 SER A CA 1
ATOM 653 C C . SER A 1 84 ? 4.695 6.002 17.769 1.00 95.19 84 SER A C 1
ATOM 655 O O . SER A 1 84 ? 5.216 6.949 17.173 1.00 95.19 84 SER A O 1
ATOM 657 N N . SER A 1 85 ? 4.522 4.824 17.169 1.00 94.56 85 SER A N 1
ATOM 658 C CA . SER A 1 85 ? 4.979 4.541 15.801 1.00 94.56 85 SER A CA 1
ATOM 659 C C . SER A 1 85 ? 4.184 5.314 14.737 1.00 94.56 85 SER A C 1
ATOM 661 O O . SER A 1 85 ? 2.974 5.138 14.589 1.00 94.56 85 SER A O 1
ATOM 663 N N . TRP A 1 86 ? 4.854 6.158 13.942 1.00 95.12 86 TRP A N 1
ATOM 664 C CA . TRP A 1 86 ? 4.225 6.832 12.793 1.00 95.12 86 TRP A CA 1
ATOM 665 C C . TRP A 1 86 ? 3.768 5.848 11.719 1.00 95.12 86 TRP A C 1
ATOM 667 O O . TRP A 1 86 ? 2.711 6.056 11.125 1.00 95.12 86 TRP A O 1
ATOM 677 N N . ARG A 1 87 ? 4.513 4.751 11.529 1.00 95.19 87 ARG A N 1
ATOM 678 C CA . ARG A 1 87 ? 4.149 3.693 10.586 1.00 95.19 87 ARG A CA 1
ATOM 679 C C . ARG A 1 87 ? 2.822 3.050 10.980 1.00 95.19 87 ARG A C 1
ATOM 681 O O . ARG A 1 87 ? 1.922 2.988 10.153 1.00 95.19 87 ARG A O 1
ATOM 688 N N . TYR A 1 88 ? 2.676 2.631 12.240 1.00 96.31 88 TYR A N 1
ATOM 689 C CA . TYR A 1 88 ? 1.438 2.000 12.715 1.00 96.31 88 TYR A CA 1
ATOM 690 C C . TYR A 1 88 ? 0.242 2.943 12.616 1.00 96.31 88 TYR A C 1
ATOM 692 O O . TYR A 1 88 ? -0.820 2.534 12.151 1.00 96.31 88 TYR A O 1
ATOM 700 N N . ARG A 1 89 ? 0.434 4.220 12.969 1.00 97.25 89 ARG A N 1
ATOM 701 C CA . ARG A 1 89 ? -0.605 5.246 12.823 1.00 97.25 89 ARG A CA 1
ATOM 702 C C . ARG A 1 89 ? -1.027 5.445 11.375 1.00 97.25 89 ARG A C 1
ATOM 704 O O . ARG A 1 89 ? -2.219 5.469 11.097 1.00 97.25 89 ARG A O 1
ATOM 711 N N . ALA A 1 90 ? -0.067 5.575 10.460 1.00 97.25 90 ALA A N 1
ATOM 712 C CA . ALA A 1 90 ? -0.347 5.763 9.042 1.00 97.25 90 ALA A CA 1
ATOM 713 C C . ALA A 1 90 ? -1.151 4.588 8.468 1.00 97.25 90 ALA A C 1
ATOM 715 O O . ALA A 1 90 ? -2.186 4.807 7.845 1.00 97.25 90 ALA A O 1
ATOM 716 N N . THR A 1 91 ? -0.714 3.353 8.726 1.00 97.06 91 THR A N 1
ATOM 717 C CA . THR A 1 91 ? -1.395 2.151 8.231 1.00 97.06 91 THR A CA 1
ATOM 718 C C . THR A 1 91 ? -2.806 2.021 8.809 1.00 97.06 91 THR A C 1
ATOM 720 O O . THR A 1 91 ? -3.754 1.861 8.048 1.00 97.06 91 THR A O 1
ATOM 723 N N . LEU A 1 92 ? -2.989 2.172 10.127 1.00 98.25 92 LEU A N 1
ATOM 724 C CA . LEU A 1 92 ? -4.320 2.060 10.740 1.00 98.25 92 LEU A CA 1
ATOM 725 C C . LEU A 1 92 ? -5.273 3.176 10.314 1.00 98.25 92 LEU A C 1
ATOM 727 O O . LEU A 1 92 ? -6.456 2.920 10.119 1.00 98.25 92 LEU A O 1
ATOM 731 N N . LEU A 1 93 ? -4.789 4.410 10.147 1.00 98.56 93 LEU A N 1
ATOM 732 C CA . LEU A 1 93 ? -5.631 5.500 9.649 1.00 98.56 93 LEU A CA 1
ATOM 733 C C . LEU A 1 93 ? -6.037 5.291 8.187 1.00 98.56 93 LEU A C 1
ATOM 735 O O . LEU A 1 93 ? -7.136 5.694 7.813 1.00 98.56 93 LEU A O 1
ATOM 739 N N . ALA A 1 94 ? -5.202 4.641 7.373 1.00 98.19 94 ALA A N 1
ATOM 740 C CA . ALA A 1 94 ? -5.593 4.227 6.030 1.00 98.19 94 ALA A CA 1
ATOM 741 C C . ALA A 1 94 ? -6.654 3.113 6.060 1.00 98.19 94 ALA A C 1
ATOM 743 O O . ALA A 1 94 ? -7.635 3.200 5.322 1.00 98.19 94 ALA A O 1
ATOM 744 N N . ASP A 1 95 ? -6.516 2.124 6.949 1.00 98.50 95 ASP A N 1
ATOM 745 C CA . ASP A 1 95 ? -7.524 1.073 7.145 1.00 98.50 95 ASP A CA 1
ATOM 746 C C . ASP A 1 95 ? -8.867 1.669 7.618 1.00 98.50 95 ASP A C 1
ATOM 748 O O . ASP A 1 95 ? -9.928 1.342 7.083 1.00 98.50 95 ASP A O 1
ATOM 752 N N . ILE A 1 96 ? -8.825 2.621 8.557 1.00 98.75 96 ILE A N 1
ATOM 753 C CA . ILE A 1 96 ? -9.999 3.379 9.017 1.00 98.75 96 ILE A CA 1
ATOM 754 C C . ILE A 1 96 ? -10.610 4.199 7.873 1.00 98.75 96 ILE A C 1
ATOM 756 O O . ILE A 1 96 ? -11.832 4.224 7.730 1.00 98.75 96 ILE A O 1
ATOM 760 N N . ALA A 1 97 ? -9.793 4.848 7.038 1.00 98.69 97 ALA A N 1
ATOM 761 C CA . ALA A 1 97 ? -10.286 5.590 5.879 1.00 98.69 97 ALA A CA 1
ATOM 762 C C . ALA A 1 97 ? -11.054 4.681 4.910 1.00 98.69 97 ALA A C 1
ATOM 764 O O . ALA A 1 97 ? -12.156 5.022 4.489 1.00 98.69 97 ALA A O 1
ATOM 765 N N . MET A 1 98 ? -10.511 3.497 4.611 1.00 98.56 98 MET A N 1
ATOM 766 C CA . MET A 1 98 ? -11.182 2.494 3.781 1.00 98.56 98 MET A CA 1
ATOM 767 C C . MET A 1 98 ? -12.500 2.016 4.399 1.00 98.56 98 MET A C 1
ATOM 769 O O . MET A 1 98 ? -13.486 1.854 3.679 1.00 98.56 98 MET A O 1
ATOM 773 N N . ALA A 1 99 ? -12.551 1.844 5.722 1.00 98.25 99 ALA A N 1
ATOM 774 C CA . ALA A 1 99 ? -13.787 1.507 6.421 1.00 98.25 99 ALA A CA 1
ATOM 775 C C . ALA A 1 99 ? -14.837 2.628 6.326 1.00 98.25 99 ALA A C 1
ATOM 777 O O . ALA A 1 99 ? -16.001 2.333 6.062 1.00 98.25 99 ALA A O 1
ATOM 778 N N . PHE A 1 100 ? -14.438 3.902 6.432 1.00 98.56 100 PHE A N 1
ATOM 779 C CA . PHE A 1 100 ? -15.338 5.034 6.181 1.00 98.56 100 PHE A CA 1
ATOM 780 C C . PHE A 1 100 ? -15.867 5.055 4.742 1.00 98.56 100 PHE A C 1
ATOM 782 O O . PHE A 1 100 ? -17.071 5.212 4.539 1.00 98.56 100 PHE A O 1
ATOM 789 N N . TYR A 1 101 ? -15.003 4.843 3.744 1.00 98.00 101 TYR A N 1
ATOM 790 C CA . TYR A 1 101 ? -15.418 4.807 2.338 1.00 98.00 101 TYR A CA 1
ATOM 791 C C . TYR A 1 101 ? -16.418 3.688 2.056 1.00 98.00 101 TYR A C 1
ATOM 793 O O . TYR A 1 101 ? -17.390 3.898 1.333 1.00 98.00 101 TYR A O 1
ATOM 801 N N . ARG A 1 102 ? -16.231 2.511 2.666 1.00 97.19 102 ARG A N 1
ATOM 802 C CA . ARG A 1 102 ? -17.164 1.387 2.513 1.00 97.19 102 ARG A CA 1
ATOM 803 C C . ARG A 1 102 ? -18.581 1.736 2.975 1.00 97.19 102 ARG A C 1
ATOM 805 O O . ARG A 1 102 ? -19.541 1.276 2.365 1.00 97.19 102 ARG A O 1
ATOM 812 N N . VAL A 1 103 ? -18.714 2.541 4.027 1.00 97.50 103 VAL A N 1
ATOM 813 C CA . VAL A 1 103 ? -20.018 2.962 4.565 1.00 97.50 103 VAL A CA 1
ATOM 814 C C . VAL A 1 103 ? -20.508 4.301 4.000 1.00 97.50 103 VAL A C 1
ATOM 816 O O . VAL A 1 103 ? -21.522 4.824 4.455 1.00 97.50 103 VAL A O 1
ATOM 819 N N . GLY A 1 104 ? -19.821 4.845 2.988 1.00 96.94 104 GLY A N 1
ATOM 820 C CA . GLY A 1 104 ? -20.209 6.069 2.282 1.00 96.94 104 GLY A CA 1
ATOM 821 C C . GLY A 1 104 ? -19.881 7.377 3.011 1.00 96.94 104 GLY A C 1
ATOM 822 O O . GLY A 1 104 ? -20.371 8.432 2.611 1.00 96.94 104 GLY A O 1
ATOM 823 N N . ASP A 1 105 ? -19.060 7.345 4.065 1.00 97.94 105 ASP A N 1
ATOM 824 C CA . ASP A 1 105 ? -18.639 8.538 4.812 1.00 97.94 105 ASP A CA 1
ATOM 825 C C . ASP A 1 105 ? -17.332 9.114 4.246 1.00 97.94 105 ASP A C 1
ATOM 827 O O . ASP A 1 105 ? -16.271 9.117 4.876 1.00 97.94 105 ASP A O 1
ATOM 831 N N . ASP A 1 106 ? -17.419 9.608 3.014 1.00 97.31 106 ASP A N 1
ATOM 832 C CA . ASP A 1 106 ? -16.278 10.126 2.260 1.00 97.31 106 ASP A CA 1
ATOM 833 C C . ASP A 1 106 ? -15.541 11.262 2.972 1.00 97.31 106 ASP A C 1
ATOM 835 O O . ASP A 1 106 ? -14.318 11.344 2.899 1.00 97.31 106 ASP A O 1
ATOM 839 N N . PHE A 1 107 ? -16.263 12.119 3.697 1.00 97.75 107 PHE A N 1
ATOM 840 C CA . PHE A 1 107 ? -15.662 13.239 4.415 1.00 97.75 107 PHE A CA 1
ATOM 841 C C . PHE A 1 107 ? -14.705 12.764 5.516 1.00 97.75 107 PHE A C 1
ATOM 843 O O . PHE A 1 107 ? -13.566 13.234 5.596 1.00 97.75 107 PHE A O 1
ATOM 850 N N . ASN A 1 108 ? -15.151 11.827 6.363 1.00 98.31 108 ASN A N 1
ATOM 851 C CA . ASN A 1 108 ? -14.292 11.281 7.415 1.00 98.31 108 ASN A CA 1
ATOM 852 C C . ASN A 1 108 ? -13.194 10.385 6.821 1.00 98.31 108 ASN A C 1
ATOM 854 O O . ASN A 1 108 ? -12.056 10.423 7.297 1.00 98.31 108 ASN A O 1
ATOM 858 N N . GLY A 1 109 ? -13.502 9.651 5.747 1.00 98.25 109 GLY A N 1
ATOM 859 C CA . GLY A 1 109 ? -12.521 8.862 5.009 1.00 98.25 109 GLY A CA 1
ATOM 860 C C . GLY A 1 109 ? -11.380 9.715 4.452 1.00 98.25 109 GLY A C 1
ATOM 861 O O . GLY A 1 109 ? -10.214 9.426 4.713 1.00 98.25 109 GLY A O 1
ATOM 862 N N . ASP A 1 110 ? -11.688 10.823 3.776 1.00 98.19 110 ASP A N 1
ATOM 863 C CA . ASP A 1 110 ? -10.684 11.721 3.195 1.00 98.19 110 ASP A CA 1
ATOM 864 C C . ASP A 1 110 ? -9.820 12.393 4.273 1.00 98.19 110 ASP A C 1
ATOM 866 O O . ASP A 1 110 ? -8.608 12.552 4.093 1.00 98.19 110 ASP A O 1
ATOM 870 N N . LEU A 1 111 ? -10.404 12.741 5.427 1.00 98.06 111 LEU A N 1
ATOM 871 C CA . LEU A 1 111 ? -9.655 13.284 6.563 1.00 98.06 111 LEU A CA 1
ATOM 872 C C . LEU A 1 111 ? -8.677 12.252 7.150 1.00 98.06 111 LEU A C 1
ATOM 874 O O . LEU A 1 111 ? -7.507 12.578 7.396 1.00 98.06 111 LEU A O 1
ATOM 878 N N . ALA A 1 112 ? -9.136 11.014 7.352 1.00 98.38 112 ALA A N 1
ATOM 879 C CA . ALA A 1 112 ? -8.309 9.920 7.850 1.00 98.38 112 ALA A CA 1
ATOM 880 C C . ALA A 1 112 ? -7.189 9.577 6.854 1.00 98.38 112 ALA A C 1
ATOM 882 O O . ALA A 1 112 ? -6.021 9.528 7.244 1.00 98.38 112 ALA A O 1
ATOM 883 N N . LEU A 1 113 ? -7.511 9.467 5.560 1.00 98.00 113 LEU A N 1
ATOM 884 C CA . LEU A 1 113 ? -6.544 9.184 4.503 1.00 98.00 113 LEU A CA 1
ATOM 885 C C . LEU A 1 113 ? -5.495 10.289 4.393 1.00 98.00 113 LEU A C 1
ATOM 887 O O . LEU A 1 113 ? -4.301 10.007 4.388 1.00 98.00 113 LEU A O 1
ATOM 891 N N . LYS A 1 114 ? -5.901 11.562 4.378 1.00 96.69 114 LYS A N 1
ATOM 892 C CA . LYS A 1 114 ? -4.952 12.683 4.350 1.00 96.69 114 LYS A CA 1
ATOM 893 C C . LYS A 1 114 ? -3.993 12.646 5.537 1.00 96.69 114 LYS A C 1
ATOM 895 O O . LYS A 1 114 ? -2.799 12.907 5.378 1.00 96.69 114 LYS A O 1
ATOM 900 N N . THR A 1 115 ? -4.499 12.306 6.719 1.00 96.56 115 THR A N 1
ATOM 901 C CA . THR A 1 115 ? -3.670 12.144 7.918 1.00 96.56 115 THR A CA 1
ATOM 902 C C . THR A 1 115 ? -2.712 10.960 7.769 1.00 96.56 115 THR A C 1
ATOM 904 O O . THR A 1 115 ? -1.521 11.111 8.041 1.00 96.56 115 THR A O 1
ATOM 907 N N . ALA A 1 116 ? -3.189 9.827 7.250 1.00 96.88 116 ALA A N 1
ATOM 908 C CA . ALA A 1 116 ? -2.370 8.656 6.959 1.00 96.88 116 ALA A CA 1
ATOM 909 C C . ALA A 1 116 ? -1.223 8.974 5.988 1.00 96.88 116 ALA A C 1
ATOM 911 O O . ALA A 1 116 ? -0.074 8.655 6.283 1.00 96.88 116 ALA A O 1
ATOM 912 N N . ILE A 1 117 ? -1.498 9.676 4.880 1.00 94.69 117 ILE A N 1
ATOM 913 C CA . ILE A 1 117 ? -0.474 10.072 3.898 1.00 94.69 117 ILE A CA 1
ATOM 914 C C . ILE A 1 117 ? 0.571 11.000 4.535 1.00 94.69 117 ILE A C 1
ATOM 916 O O . ILE A 1 117 ? 1.774 10.799 4.356 1.00 94.69 117 ILE A O 1
ATOM 920 N N . ASN A 1 118 ? 0.138 11.981 5.333 1.00 92.44 118 ASN A N 1
ATOM 921 C CA . ASN A 1 118 ? 1.049 12.889 6.037 1.00 92.44 118 ASN A CA 1
ATOM 922 C C . ASN A 1 118 ? 1.966 12.163 7.034 1.00 92.44 118 ASN A C 1
ATOM 924 O O . ASN A 1 118 ? 3.119 12.553 7.203 1.00 92.44 118 ASN A O 1
ATOM 928 N N . LEU A 1 119 ? 1.480 11.109 7.691 1.00 93.88 119 LEU A N 1
ATOM 929 C CA . LEU A 1 119 ? 2.285 10.291 8.602 1.00 93.88 119 LEU A CA 1
ATOM 930 C C . LEU A 1 119 ? 3.203 9.318 7.851 1.00 93.88 119 LEU A C 1
ATOM 932 O O . LEU A 1 119 ? 4.364 9.144 8.235 1.00 93.88 119 LEU A O 1
ATOM 936 N N . ALA A 1 120 ? 2.715 8.726 6.758 1.00 92.12 120 ALA A N 1
ATOM 937 C CA . ALA A 1 120 ? 3.497 7.852 5.886 1.00 92.12 120 ALA A CA 1
ATOM 938 C C . ALA A 1 120 ? 4.729 8.584 5.341 1.00 92.12 120 ALA A C 1
ATOM 940 O O . ALA A 1 120 ? 5.824 8.025 5.326 1.00 92.12 120 ALA A O 1
ATOM 941 N N . TYR A 1 121 ? 4.585 9.871 5.016 1.00 84.31 121 TYR A N 1
ATOM 942 C CA . TYR A 1 121 ? 5.693 10.722 4.592 1.00 84.31 121 TYR A CA 1
ATOM 943 C C . TYR A 1 121 ? 6.887 10.735 5.539 1.00 84.31 121 TYR A C 1
ATOM 945 O O . TYR A 1 121 ? 8.030 10.771 5.083 1.00 84.31 121 TYR A O 1
ATOM 953 N N . ASN A 1 122 ? 6.623 10.700 6.842 1.00 80.88 122 ASN A N 1
ATOM 954 C CA . ASN A 1 122 ? 7.670 10.699 7.850 1.00 80.88 122 ASN A CA 1
ATOM 955 C C . ASN A 1 122 ? 8.161 9.281 8.196 1.00 80.88 122 ASN A C 1
ATOM 957 O O . ASN A 1 122 ? 9.182 9.132 8.861 1.00 80.88 122 ASN A O 1
ATOM 961 N N . SER A 1 123 ? 7.435 8.248 7.761 1.00 79.06 123 SER A N 1
ATOM 962 C CA . SER A 1 123 ? 7.707 6.837 8.068 1.00 79.06 123 SER A CA 1
ATOM 963 C C . SER A 1 123 ? 8.478 6.109 6.962 1.00 79.06 123 SER A C 1
ATOM 965 O O . SER A 1 123 ? 9.069 5.066 7.225 1.00 79.06 123 SER A O 1
ATOM 967 N N . GLY A 1 124 ? 8.465 6.642 5.736 1.00 79.12 124 GLY A N 1
ATOM 968 C CA . GLY A 1 124 ? 9.149 6.085 4.567 1.00 79.12 124 GLY A CA 1
ATOM 969 C C . GLY A 1 124 ? 8.207 5.826 3.387 1.00 79.12 124 GLY A C 1
ATOM 970 O O . GLY A 1 124 ? 7.004 5.628 3.553 1.00 79.12 124 GLY A O 1
ATOM 971 N N . GLU A 1 125 ? 8.764 5.808 2.174 1.00 82.25 125 GLU A N 1
ATOM 972 C CA . GLU A 1 125 ? 8.000 5.675 0.921 1.00 82.25 125 GLU A CA 1
ATOM 973 C C . GLU A 1 125 ? 7.280 4.321 0.801 1.00 82.25 125 GLU A C 1
ATOM 975 O O . GLU A 1 125 ? 6.220 4.241 0.185 1.00 82.25 125 GLU A O 1
ATOM 980 N N . GLU A 1 126 ? 7.787 3.274 1.454 1.00 86.31 126 GLU A N 1
ATOM 981 C CA . GLU A 1 126 ? 7.159 1.947 1.487 1.00 86.31 126 GLU A CA 1
ATOM 982 C C . GLU A 1 126 ? 5.749 1.966 2.087 1.00 86.31 126 GLU A C 1
ATOM 984 O O . GLU A 1 126 ? 4.853 1.305 1.567 1.00 86.31 126 GLU A O 1
ATOM 989 N N . VAL A 1 127 ? 5.531 2.749 3.151 1.00 92.00 127 VAL A N 1
ATOM 990 C CA . VAL A 1 127 ? 4.219 2.848 3.814 1.00 92.00 127 VAL A CA 1
ATOM 991 C C . VAL A 1 127 ? 3.204 3.498 2.878 1.00 92.00 127 VAL A C 1
ATOM 993 O O . VAL A 1 127 ? 2.053 3.082 2.807 1.00 92.00 127 VAL A O 1
ATOM 996 N N . LEU A 1 128 ? 3.641 4.491 2.103 1.00 91.19 128 LEU A N 1
ATOM 997 C CA . LEU A 1 128 ? 2.803 5.153 1.111 1.00 91.19 128 LEU A CA 1
ATOM 998 C C . LEU A 1 128 ? 2.416 4.198 -0.029 1.00 91.19 128 LEU A C 1
ATOM 1000 O O . LEU A 1 128 ? 1.255 4.162 -0.431 1.00 91.19 128 LEU A O 1
ATOM 1004 N N . VAL A 1 129 ? 3.365 3.387 -0.511 1.00 89.31 129 VAL A N 1
ATOM 1005 C CA . VAL A 1 129 ? 3.097 2.334 -1.508 1.00 89.31 129 VAL A CA 1
ATOM 1006 C C . VAL A 1 129 ? 2.100 1.310 -0.971 1.00 89.31 129 VAL A C 1
ATOM 1008 O O . VAL A 1 129 ? 1.192 0.911 -1.699 1.00 89.31 129 VAL A O 1
ATOM 1011 N N . GLU A 1 130 ? 2.259 0.884 0.283 1.00 92.12 130 GLU A N 1
ATOM 1012 C CA . GLU A 1 130 ? 1.360 -0.065 0.946 1.00 92.12 130 GLU A CA 1
ATOM 1013 C C . GLU A 1 130 ? -0.074 0.480 0.987 1.00 92.12 130 GLU A C 1
ATOM 1015 O O . GLU A 1 130 ? -0.984 -0.170 0.475 1.00 92.12 130 GLU A O 1
ATOM 1020 N N . ILE A 1 131 ? -0.261 1.718 1.460 1.00 94.56 131 ILE A N 1
ATOM 1021 C CA . ILE A 1 131 ? -1.572 2.386 1.503 1.00 94.56 131 ILE A CA 1
ATOM 1022 C C . ILE A 1 131 ? -2.207 2.465 0.107 1.00 94.56 131 ILE A C 1
ATOM 1024 O O . ILE A 1 131 ? -3.377 2.125 -0.069 1.00 94.56 131 ILE A O 1
ATOM 1028 N N . LEU A 1 132 ? -1.444 2.884 -0.907 1.00 91.94 132 LEU A N 1
ATOM 1029 C CA . LEU A 1 132 ? -1.946 2.997 -2.280 1.00 91.94 132 LEU A CA 1
ATOM 1030 C C . LEU A 1 132 ? -2.363 1.638 -2.856 1.00 91.94 132 LEU A C 1
ATOM 1032 O O . LEU A 1 132 ? -3.403 1.540 -3.510 1.00 91.94 132 LEU A O 1
ATOM 1036 N N . ARG A 1 133 ? -1.575 0.585 -2.611 1.00 90.19 133 ARG A N 1
ATOM 1037 C CA . ARG A 1 133 ? -1.904 -0.777 -3.052 1.00 90.19 133 ARG A CA 1
ATOM 1038 C C . ARG A 1 133 ? -3.173 -1.284 -2.381 1.00 90.19 133 ARG A C 1
ATOM 1040 O O . ARG A 1 133 ?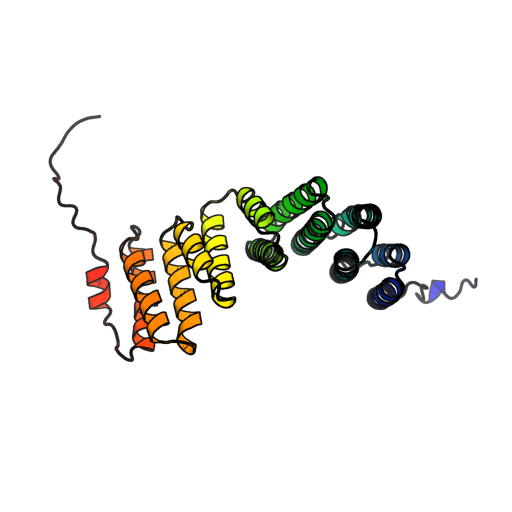 -4.008 -1.858 -3.074 1.00 90.19 133 ARG A O 1
ATOM 1047 N N . GLU A 1 134 ? -3.344 -1.047 -1.084 1.00 93.69 134 GLU A N 1
ATOM 1048 C CA . GLU A 1 134 ? -4.546 -1.472 -0.363 1.00 93.69 134 GLU A CA 1
ATOM 1049 C C . GLU A 1 134 ? -5.802 -0.728 -0.831 1.00 93.69 134 GLU A C 1
ATOM 1051 O O . GLU A 1 134 ? -6.824 -1.371 -1.079 1.00 93.69 134 GLU A O 1
ATOM 1056 N N . LEU A 1 135 ? -5.722 0.583 -1.090 1.00 94.25 135 LEU A N 1
ATOM 1057 C CA . LEU A 1 135 ? -6.828 1.332 -1.703 1.00 94.25 135 LEU A CA 1
ATOM 1058 C C . LEU A 1 135 ? -7.242 0.722 -3.048 1.00 94.25 135 LEU A C 1
ATOM 1060 O O . LEU A 1 135 ? -8.424 0.493 -3.295 1.00 94.25 135 LEU A O 1
ATOM 1064 N N . ILE A 1 136 ? -6.271 0.410 -3.909 1.00 89.31 136 ILE A N 1
ATOM 1065 C CA . ILE A 1 136 ? -6.525 -0.182 -5.228 1.00 89.31 136 ILE A CA 1
ATOM 1066 C C . ILE A 1 136 ? -7.112 -1.594 -5.103 1.00 89.31 136 ILE A C 1
ATOM 1068 O O . ILE A 1 136 ? -8.076 -1.910 -5.802 1.00 89.31 136 ILE A O 1
ATOM 1072 N N . ARG A 1 137 ? -6.561 -2.439 -4.219 1.00 90.00 137 ARG A N 1
ATOM 1073 C CA . ARG A 1 137 ? -7.046 -3.811 -3.971 1.00 90.00 137 ARG A CA 1
ATOM 1074 C C . ARG A 1 137 ? -8.496 -3.836 -3.508 1.00 90.00 137 ARG A C 1
ATOM 1076 O O . ARG A 1 137 ? -9.243 -4.710 -3.932 1.00 90.00 137 ARG A O 1
ATOM 1083 N N . ASN A 1 138 ? -8.886 -2.865 -2.689 1.00 91.62 138 ASN A N 1
ATOM 1084 C CA . ASN A 1 138 ? -10.250 -2.729 -2.187 1.00 91.62 138 ASN A CA 1
ATOM 1085 C C . ASN A 1 138 ? -11.176 -1.950 -3.143 1.00 91.62 138 ASN A C 1
ATOM 1087 O O . ASN A 1 138 ? -12.307 -1.641 -2.787 1.00 91.62 138 ASN A O 1
ATOM 1091 N N . GLY A 1 139 ? -10.726 -1.639 -4.366 1.00 90.75 139 GLY A N 1
ATOM 1092 C CA . GLY A 1 139 ? -11.548 -0.989 -5.392 1.00 90.75 139 GLY A CA 1
ATOM 1093 C C . GLY A 1 139 ? -11.683 0.530 -5.250 1.00 90.75 139 GLY A C 1
ATOM 1094 O O . GLY A 1 139 ? -12.360 1.159 -6.061 1.00 90.75 139 GLY A O 1
ATOM 1095 N N . PHE A 1 140 ? -10.994 1.156 -4.295 1.00 94.12 140 PHE A N 1
ATOM 1096 C CA . PHE A 1 140 ? -11.019 2.601 -4.055 1.00 94.12 140 PHE A CA 1
ATOM 1097 C C . PHE A 1 140 ? -10.060 3.364 -4.984 1.00 94.12 140 PHE A C 1
ATOM 1099 O O . PHE A 1 140 ? -9.215 4.142 -4.537 1.00 94.12 140 PHE A O 1
ATOM 1106 N N . LEU A 1 141 ? -10.178 3.149 -6.298 1.00 88.06 141 LEU A N 1
ATOM 1107 C CA . LEU A 1 141 ? -9.273 3.731 -7.302 1.00 88.06 141 LEU A CA 1
ATOM 1108 C C . LEU A 1 141 ? -9.236 5.264 -7.252 1.00 88.06 141 LEU A C 1
ATOM 1110 O O . LEU A 1 141 ? -8.158 5.855 -7.293 1.00 88.06 141 LEU A O 1
ATOM 1114 N N . GLU A 1 142 ? -10.395 5.909 -7.119 1.00 89.75 142 GLU A N 1
ATOM 1115 C CA . GLU A 1 142 ? -10.494 7.372 -7.037 1.00 89.75 142 GLU A CA 1
ATOM 1116 C C . GLU A 1 142 ? -9.828 7.919 -5.772 1.00 89.75 142 GLU A C 1
ATOM 1118 O O . GLU A 1 142 ? -9.134 8.934 -5.818 1.00 89.75 142 GLU A O 1
ATOM 1123 N N . LYS A 1 143 ? -9.954 7.205 -4.648 1.00 94.12 143 LYS A N 1
ATOM 1124 C CA . LYS A 1 143 ? -9.294 7.572 -3.389 1.00 94.12 143 LYS A CA 1
ATOM 1125 C C . LYS A 1 143 ? -7.786 7.328 -3.455 1.00 94.12 143 LYS A C 1
ATOM 1127 O O . LY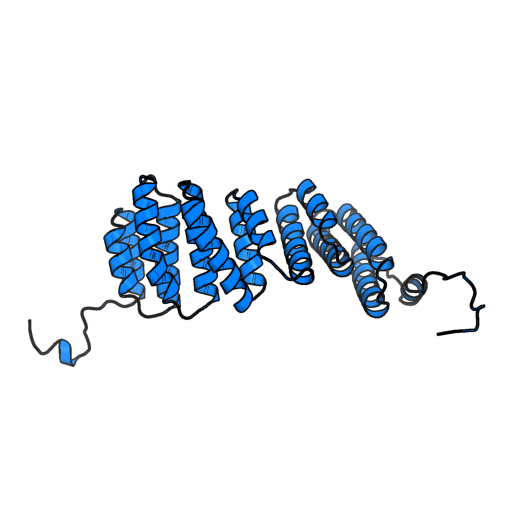S A 1 143 ? -7.016 8.121 -2.925 1.00 94.12 143 LYS A O 1
ATOM 1132 N N . GLY A 1 144 ? -7.346 6.302 -4.187 1.00 90.44 144 GLY A N 1
ATOM 1133 C CA . GLY A 1 144 ? -5.942 6.118 -4.561 1.00 90.44 144 GLY A CA 1
ATOM 1134 C C . GLY A 1 144 ? -5.398 7.301 -5.371 1.00 90.44 144 GLY A C 1
ATOM 1135 O O . GLY A 1 144 ? -4.335 7.829 -5.051 1.00 90.44 144 GLY A O 1
ATOM 1136 N N . ALA A 1 145 ? -6.145 7.778 -6.371 1.00 86.50 145 ALA A N 1
ATOM 1137 C CA . ALA A 1 145 ? -5.777 8.968 -7.144 1.00 86.50 145 ALA A CA 1
ATOM 1138 C C . ALA A 1 145 ? -5.751 10.241 -6.277 1.00 86.50 145 ALA A C 1
ATOM 1140 O O . ALA A 1 145 ? -4.834 11.056 -6.392 1.00 86.50 145 ALA A O 1
ATOM 1141 N N . TYR A 1 146 ? -6.707 10.387 -5.358 1.00 90.62 146 TYR A N 1
ATOM 1142 C CA . TYR A 1 146 ? -6.693 11.461 -4.369 1.00 90.62 146 TYR A CA 1
ATOM 1143 C C . TYR A 1 146 ? -5.445 11.391 -3.476 1.00 90.62 146 TYR A C 1
ATOM 1145 O O . TYR A 1 146 ? -4.751 12.396 -3.333 1.00 90.62 146 TYR A O 1
ATOM 1153 N N . ALA A 1 147 ? -5.086 10.213 -2.956 1.00 90.88 147 ALA A N 1
ATOM 1154 C CA . ALA A 1 147 ? -3.861 10.018 -2.182 1.00 90.88 147 ALA A CA 1
ATOM 1155 C C . ALA A 1 147 ? -2.603 10.421 -2.970 1.00 90.88 147 ALA A C 1
ATOM 1157 O O . ALA A 1 147 ? -1.745 11.105 -2.415 1.00 90.88 147 ALA A O 1
ATOM 1158 N N . PHE A 1 148 ? -2.517 10.098 -4.266 1.00 85.75 148 PHE A N 1
ATOM 1159 C CA . PHE A 1 148 ? -1.447 10.600 -5.139 1.00 85.75 148 PHE A CA 1
ATOM 1160 C C . PHE A 1 148 ? -1.408 12.122 -5.221 1.00 85.75 148 PHE A C 1
ATOM 1162 O O . PHE A 1 148 ? -0.327 12.698 -5.174 1.00 85.75 148 PHE A O 1
ATOM 1169 N N . SER A 1 149 ? -2.563 12.783 -5.317 1.00 87.19 149 SER A N 1
ATOM 1170 C CA . SER A 1 149 ? -2.628 14.250 -5.388 1.00 87.19 149 SER A CA 1
ATOM 1171 C C . SER A 1 149 ? -2.123 14.941 -4.115 1.00 87.19 149 SER A C 1
ATOM 1173 O O . SER A 1 149 ? -1.703 16.097 -4.154 1.00 87.19 149 SER A O 1
ATOM 1175 N N . LEU A 1 150 ? -2.128 14.230 -2.982 1.00 88.81 150 LEU A N 1
ATOM 1176 C CA . LEU A 1 150 ? -1.550 14.707 -1.728 1.00 88.81 150 LEU A CA 1
ATOM 1177 C C . LEU A 1 150 ? -0.022 14.589 -1.719 1.00 88.81 150 LEU A C 1
ATOM 1179 O O . LEU A 1 150 ? 0.630 15.197 -0.862 1.00 88.81 150 LEU A O 1
ATOM 1183 N N . VAL A 1 151 ? 0.554 13.836 -2.665 1.00 85.75 151 VAL A N 1
ATOM 1184 C CA . VAL A 1 151 ? 1.995 13.673 -2.776 1.00 85.75 151 VAL A CA 1
ATOM 1185 C C . VAL A 1 151 ? 2.602 14.886 -3.487 1.00 85.75 151 VAL A C 1
ATOM 1187 O O . VAL A 1 151 ? 2.330 15.122 -4.655 1.00 85.75 151 VAL A O 1
ATOM 1190 N N . LYS A 1 152 ? 3.436 15.679 -2.802 1.00 82.50 152 LYS A N 1
ATOM 1191 C CA . LYS A 1 152 ? 3.984 16.939 -3.348 1.00 82.50 152 LYS A CA 1
ATOM 1192 C C . LYS A 1 152 ? 5.260 16.791 -4.179 1.00 82.50 152 LYS A C 1
ATOM 1194 O O . LYS A 1 152 ? 5.523 17.623 -5.040 1.00 82.50 152 LYS A O 1
ATOM 1199 N N . ASP A 1 153 ? 6.089 15.795 -3.880 1.00 86.62 153 ASP A N 1
ATOM 1200 C CA . ASP A 1 153 ? 7.387 15.611 -4.540 1.00 86.62 153 ASP A CA 1
ATOM 1201 C C . ASP A 1 153 ? 7.225 14.781 -5.817 1.00 86.62 153 ASP A C 1
ATOM 1203 O O . ASP A 1 153 ? 6.819 13.618 -5.764 1.00 86.62 153 ASP A O 1
ATOM 1207 N N . ARG A 1 154 ? 7.592 15.370 -6.959 1.00 87.56 154 ARG A N 1
ATOM 1208 C CA . ARG A 1 154 ? 7.493 14.733 -8.274 1.00 87.56 154 ARG A CA 1
ATOM 1209 C C . ARG A 1 154 ? 8.322 13.455 -8.392 1.00 87.56 154 ARG A C 1
ATOM 1211 O O . ARG A 1 154 ? 7.824 12.470 -8.929 1.00 87.56 154 ARG A O 1
ATOM 1218 N N . LYS A 1 155 ? 9.548 13.429 -7.862 1.00 87.81 155 LYS A N 1
ATOM 1219 C CA . LYS A 1 155 ? 10.394 12.225 -7.908 1.00 87.81 155 LYS A CA 1
ATOM 1220 C C . LYS A 1 155 ? 9.772 11.091 -7.107 1.00 87.81 155 LYS A C 1
ATOM 1222 O O . LYS A 1 155 ? 9.844 9.937 -7.517 1.00 87.81 155 LYS A O 1
ATOM 1227 N N . ARG A 1 156 ? 9.122 11.425 -5.989 1.00 87.56 156 ARG A N 1
ATOM 1228 C CA . ARG A 1 156 ? 8.367 10.445 -5.201 1.00 87.56 156 ARG A CA 1
ATOM 1229 C C . ARG A 1 156 ? 7.155 9.934 -5.958 1.00 87.56 156 ARG A C 1
ATOM 1231 O O . ARG A 1 156 ? 6.918 8.736 -5.942 1.00 87.56 156 ARG A O 1
ATOM 1238 N N . ILE A 1 157 ? 6.415 10.803 -6.646 1.00 89.81 157 ILE A N 1
ATOM 1239 C CA . ILE A 1 157 ? 5.304 10.370 -7.506 1.00 89.81 157 ILE A CA 1
ATOM 1240 C C . ILE A 1 157 ? 5.805 9.357 -8.539 1.00 89.81 157 ILE A C 1
ATOM 1242 O O . ILE A 1 157 ? 5.237 8.274 -8.639 1.00 89.81 157 ILE A O 1
ATOM 1246 N N . ASP A 1 158 ? 6.890 9.658 -9.250 1.00 92.38 158 ASP A N 1
ATOM 1247 C CA . ASP A 1 158 ? 7.442 8.762 -10.272 1.00 92.38 158 ASP A CA 1
ATOM 1248 C C . ASP A 1 158 ? 7.940 7.427 -9.677 1.00 92.38 158 ASP A C 1
ATOM 1250 O O . ASP A 1 158 ? 7.714 6.362 -10.261 1.00 92.38 158 ASP A O 1
ATOM 1254 N N . PHE A 1 159 ? 8.522 7.446 -8.471 1.00 90.69 159 PHE A N 1
ATOM 1255 C CA . PHE A 1 159 ? 8.845 6.230 -7.717 1.00 90.69 159 PHE A CA 1
ATOM 1256 C C . PHE A 1 159 ? 7.593 5.403 -7.365 1.00 90.69 159 PHE A C 1
ATOM 1258 O O . PHE A 1 159 ? 7.555 4.194 -7.605 1.00 90.69 159 PHE A O 1
ATOM 1265 N N . LEU A 1 160 ? 6.548 6.034 -6.826 1.00 90.12 160 LEU A N 1
ATOM 1266 C CA . LEU A 1 160 ? 5.294 5.362 -6.464 1.00 90.12 160 LEU A CA 1
ATOM 1267 C C . LEU A 1 160 ? 4.587 4.785 -7.695 1.00 90.12 160 LEU A C 1
ATOM 1269 O O . LEU A 1 160 ? 4.088 3.661 -7.654 1.00 90.12 160 LEU A O 1
ATOM 1273 N N . LEU A 1 161 ? 4.580 5.525 -8.804 1.00 92.12 161 LEU A N 1
ATOM 1274 C CA . LEU A 1 161 ? 4.063 5.057 -10.086 1.00 92.12 161 LEU A CA 1
ATOM 1275 C C . LEU A 1 161 ? 4.841 3.824 -10.560 1.00 92.12 161 LEU A C 1
ATOM 1277 O O . LEU A 1 161 ? 4.224 2.825 -10.917 1.00 92.12 161 LEU A O 1
ATOM 1281 N N . SER A 1 162 ? 6.173 3.824 -10.462 1.00 92.62 162 SER A N 1
ATOM 1282 C CA . SER A 1 162 ? 6.986 2.633 -10.746 1.00 92.62 162 SER A CA 1
ATOM 1283 C C . SER A 1 162 ? 6.535 1.417 -9.919 1.00 92.62 162 SER A C 1
ATOM 1285 O O . SER A 1 162 ? 6.295 0.341 -10.468 1.00 92.62 162 SER A O 1
ATOM 1287 N N . GLN A 1 163 ? 6.301 1.603 -8.613 1.00 91.75 163 GLN A N 1
ATOM 1288 C CA . GLN A 1 163 ? 5.807 0.542 -7.724 1.00 91.75 163 GLN A CA 1
ATOM 1289 C C . GLN A 1 163 ? 4.392 0.050 -8.051 1.00 91.75 163 GLN A C 1
ATOM 1291 O O . GLN A 1 163 ? 4.073 -1.116 -7.785 1.00 91.75 163 GLN A O 1
ATOM 1296 N N . LEU A 1 164 ? 3.538 0.914 -8.602 1.00 90.38 164 LEU A N 1
ATOM 1297 C CA . LEU A 1 164 ? 2.198 0.540 -9.047 1.00 90.38 164 LEU A CA 1
ATOM 1298 C C . LEU A 1 164 ? 2.185 -0.156 -10.400 1.00 90.38 164 LEU A C 1
ATOM 1300 O O . LEU A 1 164 ? 1.374 -1.056 -10.593 1.00 90.38 164 LEU A O 1
ATOM 1304 N N . ALA A 1 165 ? 3.074 0.209 -11.321 1.00 94.12 165 ALA A N 1
ATOM 1305 C CA . ALA A 1 165 ? 3.216 -0.517 -12.578 1.00 94.12 165 ALA A CA 1
ATOM 1306 C C . ALA A 1 165 ? 3.575 -1.985 -12.312 1.00 94.12 165 ALA A C 1
ATOM 1308 O O . ALA A 1 165 ? 2.927 -2.874 -12.855 1.00 94.12 165 ALA A O 1
ATOM 1309 N N . GLU A 1 166 ? 4.536 -2.249 -11.421 1.00 93.00 166 GLU A N 1
ATOM 1310 C CA . GLU A 1 166 ? 4.879 -3.614 -10.996 1.00 93.00 166 GLU A CA 1
ATOM 1311 C C . GLU A 1 166 ? 3.669 -4.345 -10.393 1.00 93.00 166 GLU A C 1
ATOM 1313 O O . GLU A 1 166 ? 3.389 -5.494 -10.737 1.00 93.00 166 GLU A O 1
ATOM 1318 N N . PHE A 1 167 ? 2.906 -3.658 -9.537 1.00 91.00 167 PHE A N 1
ATOM 1319 C CA . PHE A 1 167 ? 1.688 -4.201 -8.941 1.00 91.00 167 PHE A CA 1
ATOM 1320 C C . PHE A 1 167 ? 0.646 -4.581 -10.004 1.00 91.00 167 PHE A C 1
ATOM 1322 O O . PHE A 1 167 ? 0.211 -5.729 -10.042 1.00 91.00 167 PHE A O 1
ATOM 1329 N N . PHE A 1 168 ? 0.274 -3.665 -10.902 1.00 91.44 168 PHE A N 1
ATOM 1330 C CA . PHE A 1 168 ? -0.704 -3.950 -11.956 1.00 91.44 168 PHE A CA 1
ATOM 1331 C C . PHE A 1 168 ? -0.238 -5.064 -12.891 1.00 91.44 168 PHE A C 1
ATOM 1333 O O . PHE A 1 168 ? -1.043 -5.900 -13.294 1.00 91.44 168 PHE A O 1
ATOM 1340 N N . TYR A 1 169 ? 1.063 -5.125 -13.176 1.00 94.50 169 TYR A N 1
ATOM 1341 C CA . TYR A 1 169 ? 1.638 -6.173 -14.008 1.00 94.50 169 TYR A CA 1
ATOM 1342 C C . TYR A 1 169 ? 1.477 -7.560 -13.384 1.00 94.50 169 TYR A C 1
ATOM 1344 O O . TYR A 1 169 ? 1.069 -8.501 -14.062 1.00 94.50 169 TYR A O 1
ATOM 1352 N N . LEU A 1 170 ? 1.733 -7.691 -12.077 1.00 91.44 170 LEU A N 1
ATOM 1353 C CA . LEU A 1 170 ? 1.553 -8.953 -11.352 1.00 91.44 170 LEU A CA 1
ATOM 1354 C C . LEU A 1 170 ? 0.093 -9.422 -11.320 1.00 91.44 170 LEU A C 1
ATOM 1356 O O . LEU A 1 170 ? -0.145 -10.627 -11.307 1.00 91.44 170 LEU A O 1
ATOM 1360 N N . TYR A 1 171 ? -0.862 -8.491 -11.347 1.00 89.75 171 TYR A N 1
ATOM 1361 C CA . TYR A 1 171 ? -2.298 -8.777 -11.435 1.00 89.75 171 TYR A CA 1
ATOM 1362 C C . TYR A 1 171 ? -2.802 -8.961 -12.879 1.00 89.75 171 TYR A C 1
ATOM 1364 O O . TYR A 1 171 ? -3.989 -9.207 -13.079 1.00 89.75 171 TYR A O 1
ATOM 1372 N N . GLY A 1 172 ? -1.926 -8.857 -13.885 1.00 92.25 172 GLY A N 1
ATOM 1373 C CA . GLY A 1 172 ? -2.279 -9.021 -15.299 1.00 92.25 172 GLY A CA 1
ATOM 1374 C C . GLY A 1 172 ? -3.002 -7.822 -15.924 1.00 92.25 172 GLY A C 1
ATOM 1375 O O . GLY A 1 172 ? -3.507 -7.928 -17.041 1.00 92.25 172 GLY A O 1
ATOM 1376 N N . ASP A 1 173 ? -3.047 -6.670 -15.249 1.00 93.12 173 ASP A N 1
ATOM 1377 C CA . ASP A 1 173 ? -3.691 -5.451 -15.751 1.00 93.12 173 ASP A CA 1
ATOM 1378 C C . ASP A 1 173 ? -2.717 -4.629 -16.613 1.00 93.12 173 ASP A C 1
ATOM 1380 O O . ASP A 1 173 ? -2.251 -3.543 -16.254 1.00 93.12 173 ASP A O 1
ATOM 1384 N N . TYR A 1 174 ? -2.357 -5.187 -17.770 1.00 93.19 174 TYR A N 1
ATOM 1385 C CA . TYR A 1 174 ? -1.350 -4.606 -18.660 1.00 93.19 174 TYR A CA 1
ATOM 1386 C C . TYR A 1 174 ? -1.760 -3.245 -19.246 1.00 93.19 174 TYR A C 1
ATOM 1388 O O . TYR A 1 174 ? -0.888 -2.438 -19.573 1.00 93.19 174 TYR A O 1
ATOM 1396 N N . GLU A 1 175 ? -3.060 -2.953 -19.356 1.00 94.75 175 GLU A N 1
ATOM 1397 C CA . GLU A 1 175 ? -3.541 -1.641 -19.802 1.00 94.75 175 GLU A CA 1
ATOM 1398 C C . GLU A 1 175 ? -3.196 -0.560 -18.769 1.00 94.75 175 GLU A C 1
ATOM 1400 O O . GLU A 1 175 ? -2.634 0.483 -19.124 1.00 94.75 175 GLU A O 1
ATOM 1405 N N . LYS A 1 176 ? -3.455 -0.817 -17.477 1.00 91.19 176 LYS A N 1
ATOM 1406 C CA . LYS A 1 176 ? -3.052 0.110 -16.412 1.00 91.19 176 LYS A CA 1
ATOM 1407 C C . LYS A 1 176 ? -1.540 0.248 -16.316 1.00 91.19 176 LYS A C 1
ATOM 1409 O O . LYS A 1 176 ? -1.068 1.359 -16.092 1.00 91.19 176 LYS A O 1
ATOM 1414 N N . VAL A 1 177 ? -0.774 -0.816 -16.566 1.00 94.94 177 VAL A N 1
ATOM 1415 C CA . VAL A 1 177 ? 0.697 -0.728 -16.638 1.00 94.94 177 VAL A CA 1
ATOM 1416 C C . VAL A 1 177 ? 1.139 0.303 -17.678 1.00 94.94 177 VAL A C 1
ATOM 1418 O O . VAL A 1 177 ? 1.982 1.145 -17.373 1.00 94.94 177 VAL A O 1
ATOM 1421 N N . GLN A 1 178 ? 0.559 0.292 -18.884 1.00 94.62 178 GLN A N 1
ATOM 1422 C CA . GLN A 1 178 ? 0.911 1.271 -19.922 1.00 94.62 178 GLN A CA 1
ATOM 1423 C C . GLN A 1 178 ? 0.542 2.702 -19.513 1.00 94.62 178 GLN A C 1
ATOM 1425 O O . GLN A 1 178 ? 1.350 3.615 -19.688 1.00 94.62 178 GLN A O 1
ATOM 1430 N N . LYS A 1 179 ? -0.640 2.900 -18.913 1.00 93.38 179 LYS A N 1
ATOM 1431 C CA . LYS A 1 179 ? -1.060 4.216 -18.401 1.00 93.38 179 LYS A CA 1
ATOM 1432 C C . LYS A 1 179 ? -0.088 4.733 -17.340 1.00 93.38 179 LYS A C 1
ATOM 1434 O O . LYS A 1 179 ? 0.355 5.875 -17.423 1.00 93.38 179 LYS A O 1
ATOM 1439 N N . VAL A 1 180 ? 0.312 3.883 -16.397 1.00 92.69 180 VAL A N 1
ATOM 1440 C CA . VAL A 1 180 ? 1.277 4.248 -15.355 1.00 92.69 180 VAL A CA 1
ATOM 1441 C C . VAL A 1 180 ? 2.647 4.581 -15.951 1.00 92.69 180 VAL A C 1
ATOM 1443 O O . VAL A 1 180 ? 3.193 5.634 -15.640 1.00 92.69 180 VAL A O 1
ATOM 1446 N N . LEU A 1 181 ? 3.178 3.757 -16.862 1.00 95.38 181 LEU A N 1
ATOM 1447 C CA . LEU A 1 181 ? 4.453 4.031 -17.544 1.00 95.38 181 LEU A CA 1
ATOM 1448 C C . LEU A 1 181 ? 4.451 5.375 -18.289 1.00 95.38 181 LEU A C 1
ATOM 1450 O O . LEU A 1 181 ? 5.472 6.066 -18.313 1.00 95.38 181 LEU A O 1
ATOM 1454 N N . SER A 1 182 ? 3.313 5.750 -18.883 1.00 93.94 182 SER A N 1
ATOM 1455 C CA . SER A 1 182 ? 3.151 7.043 -19.558 1.00 93.94 182 SER A CA 1
ATOM 1456 C C . SER A 1 182 ? 3.083 8.231 -18.592 1.00 93.94 182 SER A C 1
ATOM 1458 O O . SER A 1 182 ? 3.494 9.328 -18.958 1.00 93.94 182 SER A O 1
ATOM 1460 N N . ALA A 1 183 ? 2.612 8.007 -17.362 1.00 92.62 183 ALA A N 1
ATOM 1461 C CA . ALA A 1 183 ? 2.481 9.034 -16.332 1.00 92.62 183 ALA A CA 1
ATOM 1462 C C . ALA A 1 183 ? 3.785 9.300 -15.561 1.00 92.62 183 ALA A C 1
ATOM 1464 O O . ALA A 1 183 ? 3.921 10.371 -14.972 1.00 92.62 183 ALA A O 1
ATOM 1465 N N . ILE A 1 184 ? 4.731 8.351 -15.557 1.00 93.94 184 ILE A N 1
ATOM 1466 C CA . ILE A 1 184 ? 6.077 8.551 -14.999 1.00 93.94 184 ILE A CA 1
ATOM 1467 C C . ILE A 1 184 ? 6.792 9.596 -15.851 1.00 93.94 184 ILE A C 1
ATOM 1469 O O . ILE A 1 184 ? 7.006 9.342 -17.032 1.00 93.94 184 ILE A O 1
ATOM 1473 N N . GLU A 1 185 ? 7.161 10.743 -15.288 1.00 92.50 185 GLU A N 1
ATOM 1474 C CA . GLU A 1 185 ? 7.794 11.836 -16.043 1.00 92.50 185 GLU A CA 1
ATOM 1475 C C . GLU A 1 185 ? 9.311 11.676 -16.126 1.00 92.50 185 GLU A C 1
ATOM 1477 O O . GLU A 1 185 ? 9.879 11.841 -17.207 1.00 92.50 185 GLU A O 1
ATOM 1482 N N . ASP A 1 186 ? 9.960 11.306 -15.020 1.00 91.88 186 ASP A N 1
ATOM 1483 C CA . ASP A 1 186 ? 11.400 11.072 -14.978 1.00 91.88 186 ASP A CA 1
ATOM 1484 C C . ASP A 1 186 ? 11.786 9.829 -15.815 1.00 91.88 186 ASP A C 1
ATOM 1486 O O . ASP A 1 186 ? 11.398 8.694 -15.489 1.00 91.88 186 ASP A O 1
ATOM 1490 N N . PRO A 1 187 ? 12.591 10.000 -16.883 1.00 92.31 187 PRO A N 1
ATOM 1491 C CA . PRO A 1 187 ? 13.018 8.894 -17.731 1.00 92.31 187 PRO A CA 1
ATOM 1492 C C . PRO A 1 187 ? 13.795 7.810 -16.976 1.00 92.31 187 PRO A C 1
ATOM 1494 O O . PRO A 1 187 ? 13.690 6.636 -17.332 1.00 92.31 187 PRO A O 1
ATOM 1497 N N . PHE A 1 188 ? 14.536 8.168 -15.919 1.00 93.06 188 PHE A N 1
ATOM 1498 C CA . PHE A 1 188 ? 15.257 7.200 -15.092 1.00 93.06 188 PHE A CA 1
ATOM 1499 C C . PHE A 1 188 ? 14.285 6.212 -14.443 1.00 93.06 188 PHE A C 1
ATOM 1501 O O . PHE A 1 188 ? 14.463 4.996 -14.556 1.00 93.06 188 PHE A O 1
ATOM 1508 N N . TYR A 1 189 ? 13.219 6.719 -13.815 1.00 94.38 189 TYR A N 1
ATOM 1509 C CA . TYR A 1 189 ? 12.212 5.865 -13.190 1.00 94.38 189 TYR A CA 1
ATOM 1510 C C . TYR A 1 189 ? 11.479 5.020 -14.226 1.00 94.38 189 TYR A C 1
ATOM 1512 O O . TYR A 1 189 ? 11.301 3.827 -13.993 1.00 94.38 189 TYR A O 1
ATOM 1520 N N . ARG A 1 190 ? 11.146 5.577 -15.397 1.00 96.00 190 ARG A N 1
ATOM 1521 C CA . ARG A 1 190 ? 10.480 4.821 -16.468 1.00 96.00 190 ARG A CA 1
ATOM 1522 C C . ARG A 1 190 ? 11.324 3.632 -16.943 1.00 96.00 190 ARG A C 1
ATOM 1524 O O . ARG A 1 190 ? 10.793 2.534 -17.115 1.00 96.00 190 ARG A O 1
ATOM 1531 N N . VAL A 1 191 ? 12.633 3.829 -17.120 1.00 97.06 191 VAL A N 1
ATOM 1532 C CA . VAL A 1 191 ? 13.574 2.758 -17.495 1.00 97.06 191 VAL A CA 1
ATOM 1533 C C . VAL A 1 191 ? 13.655 1.691 -16.410 1.00 97.06 191 VAL A C 1
ATOM 1535 O O . VAL A 1 191 ? 13.543 0.504 -16.712 1.00 97.06 191 VAL A O 1
ATOM 1538 N N . ILE A 1 192 ? 13.811 2.101 -15.149 1.00 95.69 192 ILE A N 1
ATOM 1539 C CA . ILE A 1 192 ? 13.863 1.172 -14.015 1.00 95.69 192 ILE A CA 1
ATOM 1540 C C . ILE A 1 192 ? 12.572 0.356 -13.909 1.00 95.69 192 ILE A C 1
ATOM 1542 O O . ILE A 1 192 ? 12.639 -0.848 -13.666 1.00 95.69 192 ILE A O 1
ATOM 1546 N N . THR A 1 193 ? 11.405 0.968 -14.125 1.00 97.12 193 THR A N 1
ATOM 1547 C CA . THR A 1 193 ? 10.132 0.242 -14.145 1.00 97.12 193 THR A CA 1
ATOM 1548 C C . THR A 1 193 ? 10.129 -0.817 -15.241 1.00 97.12 193 THR A C 1
ATOM 1550 O O . THR A 1 193 ? 9.887 -1.982 -14.948 1.00 97.12 193 THR A O 1
ATOM 1553 N N . LEU A 1 194 ? 10.451 -0.453 -16.488 1.00 98.12 194 LEU A N 1
ATOM 1554 C CA . LEU A 1 194 ? 10.495 -1.402 -17.608 1.00 98.12 194 LEU A CA 1
ATOM 1555 C C . LEU A 1 194 ? 11.472 -2.558 -17.354 1.00 98.12 194 LEU A C 1
ATOM 1557 O O . LEU A 1 194 ? 11.134 -3.711 -17.611 1.00 98.12 194 LEU A O 1
ATOM 1561 N N . TYR A 1 195 ? 12.644 -2.259 -16.792 1.00 97.38 195 TYR A N 1
ATOM 1562 C CA . TYR A 1 195 ? 13.625 -3.263 -16.383 1.00 97.38 195 TYR A CA 1
ATOM 1563 C C . TYR A 1 195 ? 13.058 -4.250 -15.355 1.00 97.38 195 TYR A C 1
ATOM 1565 O O . TYR A 1 195 ? 13.189 -5.462 -15.516 1.00 97.38 195 TYR A O 1
ATOM 1573 N N . ARG A 1 196 ? 12.381 -3.755 -14.313 1.00 97.00 196 ARG A N 1
ATOM 1574 C CA . ARG A 1 196 ? 11.765 -4.617 -13.292 1.00 97.00 196 ARG A CA 1
ATOM 1575 C C . ARG A 1 196 ? 10.630 -5.460 -13.855 1.00 97.00 196 ARG A C 1
ATOM 1577 O O . ARG A 1 196 ? 10.534 -6.635 -13.523 1.00 97.00 196 ARG A O 1
ATOM 1584 N N . LEU A 1 197 ? 9.813 -4.898 -14.744 1.00 97.81 197 LEU A N 1
ATOM 1585 C CA . LEU A 1 197 ? 8.790 -5.670 -15.449 1.00 97.81 197 LEU A CA 1
ATOM 1586 C C . LEU A 1 197 ? 9.418 -6.787 -16.293 1.00 97.81 197 LEU A C 1
ATOM 1588 O O . LEU A 1 197 ? 8.913 -7.905 -16.285 1.00 97.81 197 LEU A O 1
ATOM 1592 N N . ALA A 1 198 ? 10.542 -6.519 -16.965 1.00 97.50 198 ALA A N 1
ATOM 1593 C CA . ALA A 1 198 ? 11.266 -7.545 -17.709 1.00 97.50 198 ALA A CA 1
ATOM 1594 C C . ALA A 1 198 ? 11.809 -8.657 -16.797 1.00 97.50 198 ALA A C 1
ATOM 1596 O O . ALA A 1 198 ? 11.674 -9.827 -17.136 1.00 97.50 198 ALA A O 1
ATOM 1597 N N . LEU A 1 199 ? 12.360 -8.317 -15.625 1.00 96.56 199 LEU A N 1
ATOM 1598 C CA . LEU A 1 199 ? 12.783 -9.306 -14.623 1.00 96.56 199 LEU A CA 1
ATOM 1599 C C . LEU A 1 199 ? 11.623 -10.190 -14.144 1.00 96.56 199 LEU A C 1
ATOM 1601 O O . LEU A 1 199 ? 11.795 -11.396 -13.983 1.00 96.56 199 LEU A O 1
ATOM 1605 N N . LEU A 1 200 ? 10.446 -9.601 -13.916 1.00 96.12 200 LEU A N 1
ATOM 1606 C CA . LEU A 1 200 ? 9.252 -10.343 -13.501 1.00 96.12 200 LEU A CA 1
ATOM 1607 C C . LEU A 1 200 ? 8.732 -11.275 -14.604 1.00 96.12 200 LEU A C 1
ATOM 1609 O O . LEU A 1 200 ? 8.219 -12.354 -14.298 1.00 96.12 200 LEU A O 1
ATOM 1613 N N . GLU A 1 201 ? 8.857 -10.867 -15.867 1.00 96.62 201 GLU A N 1
ATOM 1614 C CA . GLU A 1 201 ? 8.373 -11.632 -17.018 1.00 96.62 201 GLU A CA 1
ATOM 1615 C C . GLU A 1 201 ? 9.379 -12.679 -17.508 1.00 96.62 201 GLU A C 1
ATOM 1617 O O . GLU A 1 201 ? 8.970 -13.712 -18.024 1.00 96.62 201 GLU A O 1
ATOM 1622 N N . ALA A 1 202 ? 10.680 -12.479 -17.283 1.00 95.50 202 ALA A N 1
ATOM 1623 C CA . ALA A 1 202 ? 11.756 -13.390 -17.678 1.00 95.50 202 ALA A CA 1
ATOM 1624 C C . ALA A 1 202 ? 11.496 -14.883 -17.376 1.00 95.50 202 ALA A C 1
ATOM 1626 O O . ALA A 1 202 ? 11.687 -15.700 -18.280 1.00 95.50 202 ALA A O 1
ATOM 1627 N N . PRO A 1 203 ? 11.039 -15.281 -16.168 1.00 94.69 203 PRO A N 1
ATOM 1628 C CA . PRO A 1 203 ? 10.744 -16.686 -15.879 1.00 94.69 203 PRO A CA 1
ATOM 1629 C C . PRO A 1 203 ? 9.439 -17.199 -16.513 1.00 94.69 203 PRO A C 1
ATOM 1631 O O . PRO A 1 203 ? 9.184 -18.400 -16.469 1.00 94.69 203 PRO A O 1
ATOM 1634 N N . ARG A 1 204 ? 8.590 -16.316 -17.054 1.00 94.25 204 ARG A N 1
ATOM 1635 C CA . ARG A 1 204 ? 7.260 -16.636 -17.602 1.00 94.25 204 ARG A CA 1
ATOM 1636 C C . ARG A 1 204 ? 7.263 -16.677 -19.127 1.00 94.25 204 ARG A C 1
ATOM 1638 O O . ARG A 1 204 ? 6.707 -17.598 -19.716 1.00 94.25 204 ARG A O 1
ATOM 1645 N N . ASP A 1 205 ? 7.866 -15.668 -19.745 1.00 96.06 205 ASP A N 1
ATOM 1646 C CA . ASP A 1 205 ? 7.858 -15.426 -21.183 1.00 96.06 205 ASP A CA 1
ATOM 1647 C C . ASP A 1 205 ? 9.102 -14.609 -21.567 1.00 96.06 205 ASP A C 1
ATOM 1649 O O . ASP A 1 205 ? 9.167 -13.382 -21.436 1.00 96.06 205 ASP A O 1
ATOM 1653 N N . ARG A 1 206 ? 10.128 -15.327 -22.027 1.00 95.94 206 ARG A N 1
ATOM 1654 C CA . ARG A 1 206 ? 11.432 -14.754 -22.377 1.00 95.94 206 ARG A CA 1
ATOM 1655 C C . ARG A 1 206 ? 11.335 -13.719 -23.498 1.00 95.94 206 ARG A C 1
ATOM 1657 O O . ARG A 1 206 ? 12.021 -12.702 -23.431 1.00 95.94 206 ARG A O 1
ATOM 1664 N N . ASP A 1 207 ? 10.475 -13.938 -24.488 1.00 96.12 207 ASP A N 1
ATOM 1665 C CA . ASP A 1 207 ? 10.332 -13.028 -25.628 1.00 96.12 207 ASP A CA 1
ATOM 1666 C C . ASP A 1 207 ? 9.675 -11.712 -25.202 1.00 96.12 207 ASP A C 1
ATOM 1668 O O . ASP A 1 207 ? 10.125 -10.628 -25.586 1.00 96.12 207 ASP A O 1
ATOM 1672 N N . LYS A 1 208 ? 8.660 -11.771 -24.332 1.00 95.94 208 LYS A N 1
ATOM 1673 C CA . LYS A 1 208 ? 8.080 -10.555 -23.741 1.00 95.94 208 LYS A CA 1
ATOM 1674 C C . LYS A 1 208 ? 9.054 -9.823 -22.829 1.00 95.94 208 LYS A C 1
ATOM 1676 O O . LYS A 1 208 ? 9.092 -8.592 -22.864 1.00 95.94 208 LYS A O 1
ATOM 1681 N N . ALA A 1 209 ? 9.844 -10.546 -22.036 1.00 96.69 209 ALA A N 1
ATOM 1682 C CA . ALA A 1 209 ? 10.879 -9.944 -21.201 1.00 96.69 209 ALA A CA 1
ATOM 1683 C C . ALA A 1 209 ? 11.915 -9.188 -22.048 1.00 96.69 209 ALA A C 1
ATOM 1685 O O . ALA A 1 209 ? 12.238 -8.037 -21.749 1.00 96.69 209 ALA A O 1
ATOM 1686 N N . LEU A 1 210 ? 12.360 -9.786 -23.159 1.00 96.69 210 LEU A N 1
ATOM 1687 C CA . LEU A 1 210 ? 13.232 -9.124 -24.129 1.00 96.69 210 LEU A CA 1
ATOM 1688 C C . LEU A 1 210 ? 12.562 -7.889 -24.746 1.00 96.69 210 LEU A C 1
ATOM 1690 O O . LEU A 1 210 ? 13.179 -6.830 -24.801 1.00 96.69 210 LEU A O 1
ATOM 1694 N N . ALA A 1 211 ? 11.286 -7.966 -25.131 1.00 96.56 211 ALA A N 1
ATOM 1695 C CA . ALA A 1 211 ? 10.563 -6.812 -25.670 1.00 96.56 211 ALA A CA 1
ATOM 1696 C C . ALA A 1 211 ? 10.440 -5.650 -24.661 1.00 96.56 211 ALA A C 1
ATOM 1698 O O . ALA A 1 211 ? 10.492 -4.479 -25.045 1.00 96.56 211 ALA A O 1
ATOM 1699 N N . LEU A 1 212 ? 10.279 -5.949 -23.368 1.00 97.31 212 LEU A N 1
ATOM 1700 C CA . LEU A 1 212 ? 10.298 -4.946 -22.298 1.00 97.31 212 LEU A CA 1
ATOM 1701 C C . LEU A 1 212 ? 11.695 -4.339 -22.115 1.00 97.31 212 LEU A C 1
ATOM 1703 O O . LEU A 1 212 ? 11.806 -3.125 -21.935 1.00 97.31 212 LEU A O 1
ATOM 1707 N N . LEU A 1 213 ? 12.749 -5.154 -22.213 1.00 96.44 213 LEU A N 1
ATOM 1708 C CA . LEU A 1 213 ? 14.136 -4.694 -22.155 1.00 96.44 213 LEU A CA 1
ATOM 1709 C C . LEU A 1 213 ? 14.519 -3.784 -23.314 1.00 96.44 213 LEU A C 1
ATOM 1711 O O . LEU A 1 213 ? 15.144 -2.759 -23.069 1.00 96.44 213 LEU A O 1
ATOM 1715 N N . GLU A 1 214 ? 14.133 -4.104 -24.550 1.00 95.81 214 GLU A N 1
ATOM 1716 C CA . GLU A 1 214 ? 14.412 -3.220 -25.692 1.00 95.81 214 GLU A CA 1
ATOM 1717 C C . GLU A 1 214 ? 13.758 -1.853 -25.484 1.00 95.81 214 GLU A C 1
ATOM 1719 O O . GLU A 1 214 ? 14.414 -0.821 -25.595 1.00 95.81 214 GLU A O 1
ATOM 1724 N N . LYS A 1 215 ? 12.495 -1.831 -25.034 1.00 96.06 215 LYS A N 1
ATOM 1725 C CA . LYS A 1 215 ? 11.829 -0.575 -24.661 1.00 96.06 215 LYS A CA 1
ATOM 1726 C C . LYS A 1 215 ? 12.579 0.165 -23.552 1.00 96.06 215 LYS A C 1
ATOM 1728 O O . LYS A 1 215 ? 12.624 1.395 -23.569 1.00 96.06 215 LYS A O 1
ATOM 1733 N N . ALA A 1 216 ? 13.130 -0.550 -22.572 1.00 96.81 216 ALA A N 1
ATOM 1734 C CA . ALA A 1 216 ? 13.918 0.053 -21.502 1.00 96.81 216 ALA A CA 1
ATOM 1735 C C . ALA A 1 216 ? 15.218 0.671 -22.042 1.00 96.81 216 ALA A C 1
ATOM 1737 O O . ALA A 1 216 ? 15.544 1.795 -21.668 1.00 96.81 216 ALA A O 1
ATOM 1738 N N . ILE A 1 217 ? 15.917 -0.014 -22.953 1.00 94.94 217 ILE A N 1
ATOM 1739 C CA . ILE A 1 217 ? 17.139 0.471 -23.613 1.00 94.94 217 ILE A CA 1
ATOM 1740 C C . ILE A 1 217 ? 16.836 1.733 -24.426 1.00 94.94 217 ILE A C 1
ATOM 1742 O O . ILE A 1 217 ? 17.481 2.757 -24.208 1.00 94.94 217 ILE A O 1
ATOM 1746 N N . ASP A 1 218 ? 15.788 1.712 -25.253 1.00 93.44 218 ASP A N 1
ATOM 1747 C CA . ASP A 1 218 ? 15.358 2.866 -26.055 1.00 93.44 218 ASP A CA 1
ATOM 1748 C C . ASP A 1 218 ? 15.027 4.096 -25.193 1.00 93.44 218 ASP A C 1
ATOM 1750 O O . ASP A 1 218 ? 15.209 5.242 -25.610 1.00 93.44 218 ASP A O 1
ATOM 1754 N N . ASN A 1 219 ? 14.492 3.887 -23.985 1.00 93.56 219 ASN A N 1
ATOM 1755 C CA . ASN A 1 219 ? 14.237 4.976 -23.041 1.00 93.56 219 ASN A CA 1
ATOM 1756 C C . ASN A 1 219 ? 15.519 5.424 -22.325 1.00 93.56 219 ASN A C 1
ATOM 1758 O O . ASN A 1 219 ? 15.688 6.620 -22.095 1.00 93.56 219 ASN A O 1
ATOM 1762 N N . ALA A 1 220 ? 16.431 4.503 -22.006 1.00 94.62 220 ALA A N 1
ATOM 1763 C CA . ALA A 1 220 ? 17.694 4.815 -21.345 1.00 94.62 220 ALA A CA 1
ATOM 1764 C C . ALA A 1 220 ? 18.602 5.678 -22.223 1.00 94.62 220 ALA A C 1
ATOM 1766 O O . ALA A 1 220 ? 19.226 6.615 -21.728 1.00 94.62 220 ALA A O 1
ATOM 1767 N N . GLU A 1 221 ? 18.634 5.428 -23.533 1.00 91.19 221 GLU A N 1
ATOM 1768 C CA . GLU A 1 221 ? 19.424 6.219 -24.485 1.00 91.19 221 GLU A CA 1
ATOM 1769 C C . GLU A 1 221 ? 19.028 7.708 -24.495 1.00 91.19 221 GLU A C 1
ATOM 1771 O O . GLU A 1 221 ? 19.881 8.579 -24.699 1.00 91.19 221 GLU A O 1
ATOM 1776 N N . LYS A 1 222 ? 17.762 8.007 -24.169 1.00 89.06 222 LYS A N 1
ATOM 1777 C CA . LYS A 1 222 ? 17.194 9.365 -24.095 1.00 89.06 222 LYS A CA 1
ATOM 1778 C C . LYS A 1 222 ? 17.516 10.104 -22.791 1.00 89.06 222 LYS A C 1
ATOM 1780 O O . LYS A 1 222 ? 17.165 11.273 -22.664 1.00 89.06 222 LYS A O 1
ATOM 1785 N N . ILE A 1 223 ? 18.163 9.458 -21.819 1.00 91.38 223 ILE A N 1
ATOM 1786 C CA . ILE A 1 223 ? 18.548 10.097 -20.554 1.00 91.38 223 ILE A CA 1
ATOM 1787 C C . ILE A 1 223 ? 19.718 11.060 -20.791 1.00 91.38 223 ILE A C 1
ATOM 1789 O O . ILE A 1 223 ? 20.781 10.664 -21.268 1.00 91.38 223 ILE A O 1
ATOM 1793 N N . GLU A 1 224 ? 19.540 12.324 -20.404 1.00 89.62 224 GLU A N 1
ATOM 1794 C CA . GLU A 1 224 ? 20.552 13.376 -20.582 1.00 89.62 224 GLU A CA 1
ATOM 1795 C C . GLU A 1 224 ? 21.780 13.181 -19.684 1.00 89.62 224 GLU A C 1
ATOM 1797 O O . GLU A 1 224 ? 22.922 13.396 -20.103 1.00 89.62 224 GLU A O 1
ATOM 1802 N N . ASN A 1 225 ? 21.565 12.752 -18.435 1.00 91.00 225 ASN A N 1
ATOM 1803 C CA . ASN A 1 225 ? 22.657 12.495 -17.505 1.00 91.00 225 ASN A CA 1
ATOM 1804 C C . ASN A 1 225 ? 23.473 11.284 -17.979 1.00 91.00 225 ASN A C 1
ATOM 1806 O O . ASN A 1 225 ? 23.044 10.136 -17.858 1.00 91.00 225 ASN A O 1
ATOM 1810 N N . ARG A 1 226 ? 24.685 11.545 -18.477 1.00 88.56 226 ARG A N 1
ATOM 1811 C CA . ARG A 1 226 ? 25.559 10.521 -19.068 1.00 88.56 226 ARG A CA 1
ATOM 1812 C C . ARG A 1 226 ? 25.914 9.391 -18.106 1.00 88.56 226 ARG A C 1
ATOM 1814 O O . ARG A 1 226 ? 25.981 8.245 -18.539 1.00 88.56 226 ARG A O 1
ATOM 1821 N N . HIS A 1 227 ? 26.146 9.705 -16.833 1.00 89.12 227 HIS A N 1
ATOM 1822 C CA . HIS A 1 227 ? 26.497 8.700 -15.832 1.00 89.12 227 HIS A CA 1
ATOM 1823 C C . HIS A 1 227 ? 25.311 7.777 -15.549 1.00 89.12 227 HIS A C 1
ATOM 1825 O O . HIS A 1 227 ? 25.462 6.562 -15.646 1.00 89.12 227 HIS A O 1
ATOM 1831 N N . ALA A 1 228 ? 24.126 8.344 -15.302 1.00 90.06 228 ALA A N 1
ATOM 1832 C CA . ALA A 1 228 ? 22.905 7.571 -15.084 1.00 90.06 228 ALA A CA 1
ATOM 1833 C C . ALA A 1 228 ? 22.535 6.732 -16.317 1.00 90.06 228 ALA A C 1
ATOM 1835 O O . ALA A 1 228 ? 22.195 5.558 -16.192 1.00 90.06 228 ALA A O 1
ATOM 1836 N N . ARG A 1 229 ? 22.662 7.311 -17.518 1.00 94.25 229 ARG A N 1
ATOM 1837 C CA . ARG A 1 229 ? 22.457 6.606 -18.786 1.00 94.25 229 ARG A CA 1
ATOM 1838 C C . ARG A 1 229 ? 23.385 5.403 -18.923 1.00 94.25 229 ARG A C 1
ATOM 1840 O O . ARG A 1 229 ? 22.910 4.308 -19.199 1.00 94.25 229 ARG A O 1
ATOM 1847 N N . LEU A 1 230 ? 24.691 5.598 -18.734 1.00 91.69 230 LEU A N 1
ATOM 1848 C CA . LEU A 1 230 ? 25.674 4.522 -18.867 1.00 91.69 230 LEU A CA 1
ATOM 1849 C C . LEU A 1 230 ? 25.418 3.406 -17.850 1.00 91.69 230 LEU A C 1
ATOM 1851 O O . LEU A 1 230 ? 25.424 2.235 -18.220 1.00 91.69 230 LEU A O 1
ATOM 1855 N N . GLU A 1 231 ? 25.164 3.763 -16.589 1.00 91.69 231 GLU A N 1
ATOM 1856 C CA . GLU A 1 231 ? 24.875 2.789 -15.534 1.00 91.69 231 GLU A CA 1
ATOM 1857 C C . GLU A 1 231 ? 23.640 1.943 -15.870 1.00 91.69 231 GLU A C 1
ATOM 1859 O O . GLU A 1 231 ? 23.676 0.717 -15.755 1.00 91.69 231 GLU A O 1
ATOM 1864 N N . LEU A 1 232 ? 22.557 2.581 -16.324 1.00 94.31 232 LEU A N 1
ATOM 1865 C CA . LEU A 1 232 ? 21.347 1.874 -16.735 1.00 94.31 232 LEU A CA 1
ATOM 1866 C C . LEU A 1 232 ? 21.600 0.985 -17.949 1.00 94.31 232 LEU A C 1
ATOM 1868 O O . LEU A 1 232 ? 21.207 -0.175 -17.933 1.00 94.31 232 LEU A O 1
ATOM 1872 N N . LEU A 1 233 ? 22.282 1.488 -18.979 1.00 94.62 233 LEU A N 1
ATOM 1873 C CA . LEU A 1 233 ? 22.571 0.701 -20.175 1.00 94.62 233 LEU A CA 1
ATOM 1874 C C . LEU A 1 233 ? 23.416 -0.536 -19.862 1.00 94.62 233 LEU A C 1
ATOM 1876 O O . LEU A 1 233 ? 23.151 -1.580 -20.448 1.00 94.62 233 LEU A O 1
ATOM 1880 N N . ILE A 1 234 ? 24.376 -0.458 -18.936 1.00 91.94 234 ILE A N 1
ATOM 1881 C CA . ILE A 1 234 ? 25.118 -1.642 -18.474 1.00 91.94 234 ILE A CA 1
ATOM 1882 C C . ILE A 1 234 ? 24.146 -2.659 -17.866 1.00 91.94 234 ILE A C 1
ATOM 1884 O O . ILE A 1 234 ? 24.029 -3.761 -18.392 1.00 91.94 234 ILE A O 1
ATOM 1888 N N . LYS A 1 235 ? 23.352 -2.259 -16.861 1.00 93.44 235 LYS A N 1
ATOM 1889 C CA . LYS A 1 235 ? 22.386 -3.156 -16.196 1.00 93.44 235 LYS A CA 1
ATOM 1890 C C . LYS A 1 235 ? 21.392 -3.800 -17.170 1.00 93.44 235 LYS A C 1
ATOM 1892 O O . LYS A 1 235 ? 21.080 -4.981 -17.056 1.00 93.44 235 LYS A O 1
ATOM 1897 N N . LEU A 1 236 ? 20.882 -3.025 -18.128 1.00 95.44 236 LEU A N 1
ATOM 1898 C CA . LEU A 1 236 ? 19.932 -3.506 -19.132 1.00 95.44 236 LEU A CA 1
ATOM 1899 C C . LEU A 1 236 ? 20.570 -4.518 -20.091 1.00 95.44 236 LEU A C 1
ATOM 1901 O O . LEU A 1 236 ? 19.943 -5.521 -20.428 1.00 95.44 236 LEU A O 1
ATOM 1905 N N . ASN A 1 237 ? 21.801 -4.256 -20.539 1.00 92.62 237 ASN A N 1
ATOM 1906 C CA . ASN A 1 237 ? 22.513 -5.157 -21.442 1.00 92.62 237 ASN A CA 1
ATOM 1907 C C . ASN A 1 237 ? 22.988 -6.429 -20.733 1.00 92.62 237 ASN A C 1
ATOM 1909 O O . ASN A 1 237 ? 23.000 -7.477 -21.372 1.00 92.62 237 ASN A O 1
ATOM 1913 N N . ASP A 1 238 ? 23.307 -6.362 -19.439 1.00 91.62 238 ASP A N 1
ATOM 1914 C CA . ASP A 1 238 ? 23.625 -7.541 -18.630 1.00 91.62 238 ASP A CA 1
ATOM 1915 C C . ASP A 1 238 ? 22.423 -8.495 -18.577 1.00 91.62 238 ASP A C 1
ATOM 1917 O O . ASP A 1 238 ? 22.539 -9.653 -18.978 1.00 91.6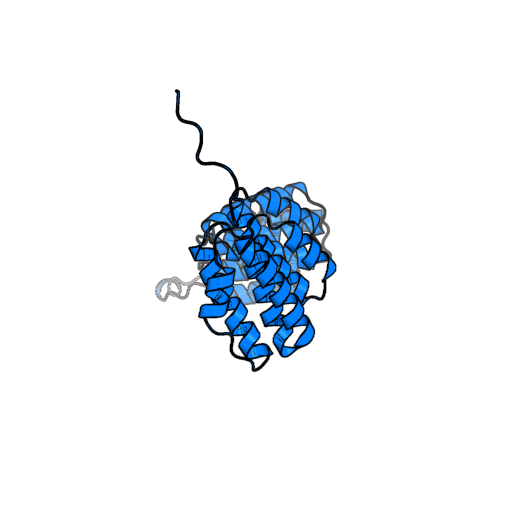2 238 ASP A O 1
ATOM 1921 N N . LEU A 1 239 ? 21.231 -7.996 -18.215 1.00 92.62 239 LEU A N 1
ATOM 1922 C CA . LEU A 1 239 ? 20.025 -8.833 -18.211 1.00 92.62 239 LEU A CA 1
ATOM 1923 C C . LEU A 1 239 ? 19.664 -9.327 -19.618 1.00 92.62 239 LEU A C 1
ATOM 1925 O O . LEU A 1 239 ? 19.243 -10.469 -19.791 1.00 92.62 239 LEU A O 1
ATOM 1929 N N . LYS A 1 240 ? 19.842 -8.494 -20.650 1.00 93.56 240 LYS A N 1
ATOM 1930 C CA . LYS A 1 240 ? 19.630 -8.925 -22.036 1.00 93.56 240 LYS A CA 1
ATOM 1931 C C . LYS A 1 240 ? 20.565 -10.075 -22.404 1.00 93.56 240 LYS A C 1
ATOM 1933 O O . LYS A 1 240 ? 20.096 -11.039 -22.992 1.00 93.56 240 LYS A O 1
ATOM 1938 N N . ALA A 1 241 ? 21.841 -10.002 -22.031 1.00 91.06 241 ALA A N 1
ATOM 1939 C CA . ALA A 1 241 ? 22.815 -11.058 -22.283 1.00 91.06 241 ALA A CA 1
ATOM 1940 C C . ALA A 1 241 ? 22.460 -12.359 -21.550 1.00 91.06 241 ALA A C 1
ATOM 1942 O O . ALA A 1 241 ? 22.545 -13.435 -22.140 1.00 91.06 241 ALA A O 1
ATOM 1943 N N . GLU A 1 242 ? 21.993 -12.276 -20.302 1.00 91.06 242 GLU A N 1
ATOM 1944 C CA . GLU A 1 242 ? 21.459 -13.432 -19.567 1.00 91.06 242 GLU A CA 1
ATOM 1945 C C . GLU A 1 242 ? 20.254 -14.056 -20.294 1.00 91.06 242 GLU A C 1
ATOM 1947 O O . GLU A 1 242 ? 20.163 -15.277 -20.441 1.00 91.06 242 GLU A O 1
ATOM 1952 N N . LEU A 1 243 ? 19.356 -13.215 -20.816 1.00 90.69 243 LEU A N 1
ATOM 1953 C CA . LEU A 1 243 ? 18.167 -13.621 -21.564 1.00 90.69 243 LEU A CA 1
ATOM 1954 C C . LEU A 1 243 ? 18.415 -13.941 -23.039 1.00 90.69 243 LEU A C 1
ATOM 1956 O O . LEU A 1 243 ? 17.476 -14.334 -23.719 1.00 90.69 243 LEU A O 1
ATOM 1960 N N . THR A 1 244 ? 19.611 -13.799 -23.597 1.00 90.00 244 THR A N 1
ATOM 1961 C CA . THR A 1 244 ? 19.917 -14.236 -24.975 1.00 90.00 244 THR A CA 1
ATOM 1962 C C . THR A 1 244 ? 20.963 -15.342 -24.995 1.00 90.00 244 THR A C 1
ATOM 1964 O O . THR A 1 244 ? 20.959 -16.164 -25.906 1.00 90.00 244 THR A O 1
ATOM 1967 N N . GLY A 1 245 ? 21.797 -15.434 -23.958 1.00 83.69 245 GLY A N 1
ATOM 1968 C CA . GLY A 1 245 ? 23.037 -16.206 -23.986 1.00 83.69 245 GLY A CA 1
ATOM 1969 C C . GLY A 1 245 ? 24.138 -15.522 -24.806 1.00 83.69 245 GLY A C 1
ATOM 1970 O O . GLY A 1 245 ? 25.198 -16.110 -25.012 1.00 83.69 245 GLY A O 1
ATOM 1971 N N . GLU A 1 246 ? 23.903 -14.293 -25.276 1.00 77.75 246 GLU A N 1
ATOM 1972 C CA . GLU A 1 246 ? 24.838 -13.524 -26.092 1.00 77.75 246 GLU A CA 1
ATOM 1973 C C . GLU A 1 246 ? 25.422 -12.378 -25.264 1.00 77.75 246 GLU A C 1
ATOM 1975 O O . GLU A 1 246 ? 24.728 -11.428 -24.905 1.00 77.75 246 GLU A O 1
ATOM 1980 N N . GLY A 1 247 ? 26.719 -12.454 -24.962 1.00 66.56 247 GLY A N 1
ATOM 1981 C CA . GLY A 1 247 ? 27.414 -11.397 -24.232 1.00 66.56 247 GLY A CA 1
ATOM 1982 C C . GLY A 1 247 ? 27.512 -10.103 -25.044 1.00 66.56 247 GLY A C 1
ATOM 1983 O O . GLY A 1 247 ? 27.995 -10.107 -26.178 1.00 66.56 247 GLY A O 1
ATOM 1984 N N . VAL A 1 248 ? 27.121 -8.977 -24.447 1.00 73.12 248 VAL A N 1
ATOM 1985 C CA . VAL A 1 248 ? 27.324 -7.642 -25.028 1.00 73.12 248 VAL A CA 1
ATOM 1986 C C . VAL A 1 248 ? 28.673 -7.095 -24.567 1.00 73.12 248 VAL A C 1
ATOM 1988 O O . VAL A 1 248 ? 28.998 -7.112 -23.382 1.00 73.12 248 VAL A O 1
ATOM 1991 N N . ARG A 1 249 ? 29.492 -6.585 -25.494 1.00 74.56 249 ARG A N 1
ATOM 1992 C CA . ARG A 1 249 ? 30.781 -5.978 -25.130 1.00 74.56 249 ARG A CA 1
ATOM 1993 C C . ARG A 1 249 ? 30.572 -4.548 -24.643 1.00 74.56 249 ARG A C 1
ATOM 1995 O O . ARG A 1 249 ? 29.888 -3.761 -25.294 1.00 74.56 249 ARG A O 1
ATOM 2002 N N . LEU A 1 250 ? 31.281 -4.166 -23.581 1.00 73.06 250 LEU A N 1
ATOM 2003 C CA . LEU A 1 250 ? 31.241 -2.810 -23.017 1.00 73.06 250 LEU A CA 1
ATOM 2004 C C . LEU A 1 250 ? 31.514 -1.711 -24.061 1.00 73.06 250 LEU A C 1
ATOM 2006 O O . LEU A 1 250 ? 30.896 -0.653 -24.028 1.00 73.06 250 LEU A O 1
ATOM 2010 N N . VAL A 1 251 ? 32.399 -1.968 -25.029 1.00 72.06 251 VAL A N 1
ATOM 2011 C CA . VAL A 1 251 ? 32.708 -1.022 -26.118 1.00 72.06 251 VAL A CA 1
ATOM 2012 C C . VAL A 1 251 ? 31.475 -0.706 -26.972 1.00 72.06 251 VAL A C 1
ATOM 2014 O O . VAL A 1 251 ? 31.303 0.434 -27.400 1.00 72.06 251 VAL A O 1
ATOM 2017 N N . ASP A 1 252 ? 30.605 -1.690 -27.204 1.00 78.62 252 ASP A N 1
ATOM 2018 C CA . ASP A 1 252 ? 29.393 -1.512 -28.004 1.00 78.62 252 ASP A CA 1
ATOM 2019 C C . ASP A 1 252 ? 28.352 -0.666 -27.237 1.00 78.62 252 ASP A C 1
ATOM 2021 O O . ASP A 1 252 ? 27.668 0.165 -27.834 1.00 78.62 252 ASP A O 1
ATOM 2025 N N . ILE A 1 253 ? 28.324 -0.775 -25.902 1.00 77.56 253 ILE A N 1
ATOM 2026 C CA . ILE A 1 253 ? 27.502 0.060 -25.006 1.00 77.56 253 ILE A CA 1
ATOM 2027 C C . ILE A 1 253 ? 28.024 1.505 -24.953 1.00 77.56 253 ILE A C 1
ATOM 2029 O O . ILE A 1 253 ? 27.254 2.466 -25.045 1.00 77.56 253 ILE A O 1
ATOM 2033 N N . LEU A 1 254 ? 29.345 1.678 -24.843 1.00 75.25 254 LEU A N 1
ATOM 2034 C CA . LEU A 1 254 ? 29.982 2.997 -24.782 1.00 75.25 254 LEU A CA 1
ATOM 2035 C C . LEU A 1 254 ? 29.742 3.811 -26.058 1.00 75.25 254 LEU A C 1
ATOM 2037 O O . LEU A 1 254 ? 29.500 5.012 -25.970 1.00 75.25 254 LEU A O 1
ATOM 2041 N N . LYS A 1 255 ? 29.730 3.163 -27.232 1.00 75.94 255 LYS A N 1
ATOM 2042 C CA . LYS A 1 255 ? 29.408 3.822 -28.509 1.00 75.94 255 LYS A CA 1
ATOM 2043 C C . LYS A 1 255 ? 27.997 4.412 -28.521 1.00 75.94 255 LYS A C 1
ATOM 2045 O O . LYS A 1 255 ? 27.834 5.548 -28.959 1.00 75.94 255 LYS A O 1
ATOM 2050 N N . ARG A 1 256 ? 27.006 3.684 -27.996 1.00 69.00 256 ARG A N 1
ATOM 2051 C CA . ARG A 1 256 ? 25.605 4.145 -27.883 1.00 69.00 256 ARG A CA 1
ATOM 2052 C C . ARG A 1 256 ? 25.423 5.247 -26.840 1.00 69.00 256 ARG A C 1
ATOM 2054 O O . ARG A 1 256 ? 24.545 6.088 -26.963 1.00 69.00 256 ARG A O 1
ATOM 2061 N N . SER A 1 257 ? 26.300 5.286 -25.840 1.00 62.75 257 SER A N 1
ATOM 2062 C CA . SER A 1 257 ? 26.303 6.299 -24.777 1.00 62.75 257 SER A CA 1
ATOM 2063 C C . SER A 1 257 ? 26.978 7.621 -25.179 1.00 62.75 257 SER A C 1
ATOM 2065 O O . SER A 1 257 ? 27.160 8.494 -24.322 1.00 62.75 257 SER A O 1
ATOM 2067 N N . SER A 1 258 ? 27.346 7.791 -26.453 1.00 57.62 258 SER A N 1
ATOM 2068 C CA . SER A 1 258 ? 27.923 9.030 -26.990 1.00 57.62 258 SER A CA 1
ATOM 2069 C C . SER A 1 258 ? 26.900 10.181 -26.946 1.00 57.62 258 SER A C 1
ATOM 2071 O O . SER A 1 258 ? 25.690 9.936 -26.930 1.00 57.62 258 SER A O 1
ATOM 2073 N N . PRO A 1 259 ? 27.326 11.450 -26.825 1.00 49.41 259 PRO A N 1
ATOM 2074 C CA . PRO A 1 259 ? 26.390 12.572 -26.864 1.00 49.41 259 PRO A CA 1
ATOM 2075 C C . PRO A 1 259 ? 25.618 12.604 -28.193 1.00 49.41 259 PRO A C 1
ATOM 2077 O O . PRO A 1 259 ? 26.195 12.235 -29.216 1.00 49.41 259 PRO A O 1
ATOM 2080 N N . PRO A 1 260 ? 24.349 13.057 -28.200 1.00 49.16 260 PRO A N 1
ATOM 2081 C CA . PRO A 1 260 ? 23.703 13.428 -29.452 1.00 49.16 260 PRO A CA 1
ATOM 2082 C C . PRO A 1 260 ? 24.577 14.470 -30.156 1.00 49.16 260 PRO A C 1
ATOM 2084 O O . PRO A 1 260 ? 25.111 15.372 -29.504 1.00 49.16 260 PRO A O 1
ATOM 2087 N N . GLU A 1 261 ? 24.759 14.320 -31.468 1.00 49.59 261 GLU A N 1
ATOM 2088 C CA . GLU A 1 261 ? 25.433 15.323 -32.289 1.00 49.59 261 GLU A CA 1
ATOM 2089 C C . GLU A 1 261 ? 24.635 16.628 -32.208 1.00 49.59 261 GLU A C 1
ATOM 2091 O O . GLU A 1 261 ? 23.653 16.827 -32.919 1.00 49.59 261 GLU A O 1
ATOM 2096 N N . TYR A 1 262 ? 25.052 17.538 -31.328 1.00 42.75 262 TYR A N 1
ATOM 2097 C CA . TYR A 1 262 ? 24.723 18.947 -31.485 1.00 42.75 262 TYR A CA 1
ATOM 2098 C C . TYR A 1 262 ? 25.545 19.469 -32.664 1.00 42.75 262 TYR A C 1
ATOM 2100 O O . TYR A 1 262 ? 26.652 19.981 -32.511 1.00 42.75 262 TYR A O 1
ATOM 2108 N N . GLY A 1 263 ? 25.001 19.288 -33.866 1.00 47.84 263 GLY A N 1
ATOM 2109 C CA . GLY A 1 263 ? 25.322 20.139 -34.999 1.00 47.84 263 GLY A CA 1
ATOM 2110 C C . GLY A 1 263 ? 24.657 21.495 -34.779 1.00 47.84 263 GLY A C 1
ATOM 2111 O O . GLY A 1 263 ? 23.432 21.581 -34.763 1.00 47.84 263 GLY A O 1
ATOM 2112 N N . GLY A 1 264 ? 25.452 22.546 -34.579 1.00 39.47 264 GLY A N 1
ATOM 2113 C CA . GLY A 1 264 ? 24.923 23.904 -34.466 1.00 39.47 264 GLY A CA 1
ATOM 2114 C C . GLY A 1 264 ? 25.874 24.895 -33.812 1.00 39.47 264 GLY A C 1
ATOM 2115 O O . GLY A 1 264 ? 25.642 25.303 -32.685 1.00 39.47 264 GLY A O 1
ATOM 2116 N N . ASN A 1 265 ? 26.917 25.266 -34.556 1.00 37.69 265 ASN A N 1
ATOM 2117 C CA . ASN A 1 265 ? 27.607 26.559 -34.537 1.00 37.69 265 ASN A CA 1
ATOM 2118 C C . ASN A 1 265 ? 27.984 27.143 -33.165 1.00 37.69 265 ASN A C 1
ATOM 2120 O O . ASN A 1 265 ? 27.256 27.933 -32.568 1.00 37.69 265 ASN A O 1
ATOM 2124 N N . ALA A 1 266 ? 29.223 26.866 -32.760 1.00 38.56 266 ALA A N 1
ATOM 2125 C CA . ALA A 1 266 ? 30.016 27.849 -32.038 1.00 38.56 266 ALA A CA 1
ATOM 2126 C C . ALA A 1 266 ? 30.389 28.966 -33.023 1.00 38.56 266 ALA A C 1
ATOM 2128 O O . ALA A 1 266 ? 31.449 28.912 -33.623 1.00 38.56 266 ALA A O 1
ATOM 2129 N N . ASP A 1 267 ? 29.469 29.904 -33.229 1.00 45.06 267 ASP A N 1
ATOM 2130 C CA . ASP A 1 267 ? 29.722 31.223 -33.806 1.00 45.06 267 ASP A CA 1
ATOM 2131 C C . ASP A 1 267 ? 28.594 32.135 -33.320 1.00 45.06 267 ASP A C 1
ATOM 2133 O O . ASP A 1 267 ? 27.512 32.187 -33.904 1.00 45.06 267 ASP A O 1
ATOM 2137 N N . ASN A 1 268 ? 28.815 32.759 -32.166 1.00 35.19 268 ASN A N 1
ATOM 2138 C CA . ASN A 1 268 ? 28.605 34.190 -31.983 1.00 35.19 268 ASN A CA 1
ATOM 2139 C C . ASN A 1 268 ? 29.184 34.593 -30.628 1.00 35.19 268 ASN A C 1
ATOM 2141 O O . ASN A 1 268 ? 28.690 34.230 -29.559 1.00 35.19 268 ASN A O 1
ATOM 2145 N N . GLU A 1 269 ? 30.284 35.326 -30.738 1.00 38.28 269 GLU A N 1
ATOM 2146 C CA . GLU A 1 269 ? 30.733 36.305 -29.768 1.00 38.28 269 GLU A CA 1
ATOM 2147 C C . GLU A 1 269 ? 29.594 37.270 -29.388 1.00 38.28 269 GLU A C 1
ATOM 2149 O O . GLU A 1 269 ? 28.625 37.453 -30.125 1.00 38.28 269 GLU A O 1
ATOM 2154 N N . ASP A 1 270 ? 29.818 37.933 -28.256 1.00 38.81 270 ASP A N 1
ATOM 2155 C CA . ASP A 1 270 ? 29.214 39.189 -27.826 1.00 38.81 270 ASP A CA 1
ATOM 2156 C C . ASP A 1 270 ? 27.864 39.187 -27.079 1.00 38.81 270 ASP A C 1
ATOM 2158 O O . ASP A 1 270 ? 26.789 38.930 -27.610 1.00 38.81 270 ASP A O 1
ATOM 2162 N N . GLN A 1 271 ? 27.989 39.715 -25.850 1.00 34.34 271 GLN A N 1
ATOM 2163 C CA . GLN A 1 271 ? 27.152 40.760 -25.246 1.00 34.34 271 GLN A CA 1
ATOM 2164 C C . GLN A 1 271 ? 26.015 40.368 -24.271 1.00 34.34 271 GLN A C 1
ATOM 2166 O O . GLN A 1 271 ? 24.939 39.939 -24.669 1.00 34.34 271 GLN A O 1
ATOM 2171 N N . TYR A 1 272 ? 26.295 40.733 -23.004 1.00 41.22 272 TYR A N 1
ATOM 2172 C CA . TYR A 1 272 ? 25.432 41.093 -21.857 1.00 41.22 272 TYR A CA 1
ATOM 2173 C C . TYR A 1 272 ? 24.655 40.009 -21.100 1.00 41.22 272 TYR A C 1
ATOM 2175 O O . TYR A 1 272 ? 23.648 39.480 -21.610 1.00 41.22 272 TYR A O 1
#

Sequence (272 aa):
MKPLEKLFGLSDEGSDLDRLEKIDELLDAGEIEGAIAELEKIRKDENLYVGAKMIVKHLFNSELSPNEVVGYLKTLIPIVNSLSSWRYRATLLADIAMAFYRVGDDFNGDLALKTAINLAYNSGEEVLVEILRELIRNGFLEKGAYAFSLVKDRKRIDFLLSQLAEFFYLYGDYEKVQKVLSAIEDPFYRVITLYRLALLEAPRDRDKALALLEKAIDNAEKIENRHARLELLIKLNDLKAELTGEGVRLVDILKRSSPPEYGGNADNEDQY

Foldseek 3Di:
DDPVCVVPPVDPQDALVVLLVVLVVCLVVVNLVVLLVSLVSRDDLVSNLVSLVSSLVSLLPDPDQLVVSVVSLVSCLVSLVPRPQLLSSLQSLLSSLSSCVSSPNNVSSLVSNLSSLVSCVVNDLVSLLVSLLVCVVSVVPVVSVVSLVSDDDLVSSLQSLLSVLLVCVVVVVVVSNVVSLVVNPDLLSSLVSLQVSLVVCCVPPLVVSLVSLVVSLVSLLVDPPLVSSLVSLVVSQVVVCVSPVNHDDSVVSVVSSDDDPPPDDPDDDDDD

Organism: NCBI:txid1432656

Radius of gyration: 26.31 Å; chains: 1; bounding box: 58×58×86 Å